Protein AF-A0A9Q1HKQ8-F1 (afdb_monomer_lite)

Secondary structure (DSSP, 8-state):
-HHHHHHTTTS---HHHHHHHHHHHHHHHHHTTSS-TT--HHHHHS-GGGTS--PPPHHHHHHHHHHHHHHHHHHHTTT-HHHHHHHHHHHTT------HHHHHHHHHHHHHHHHHTSTTTTHHHHHHHHHS-HHHHHHHHHHS---HHHHHHHHHHHTT-S--HHIIIIIS-----GGGSGGGTHHHHHTTS--

Sequence (195 aa):
MPVVSYTAGIIEWTQTEMKDLDRKTRKLLNMYGGLHPRADVHRLYLPRHHGGRGLKEVEATVTAESVGLDEYIQRMKDKEPLLQAAWQTKQQQQPEVVKKDEWKAGWARKYKSKWREKPLHGQYPQQVEEVTTTEMAYKWLSCTGLKIETEALITAAQDQALNTKSHQANIMKVTTDLSNIHGCIDQRQSMKQTE

Foldseek 3Di:
DVVLLVCLVPDDDDPVNLVVVVVVVQVVCCVVLLAPPQFDPLLQCACLLQNRLNDPRSVLSSVLSVLQVLVVLVVCLVPDVVSVVVNVVCVVPDDDRDHSVRSVVVSNVVSSVVQLPDPQSNPLVVVDVVPDDSRVVRVCSVPVPDDSNVVNVVSCVSSVVDDDPCCCCPPVVPDDPCPPVPPPVVVVVVVVVPD

Radius of gyration: 22.42 Å; chains: 1; bounding box: 57×36×60 Å

Structure (mmCIF, N/CA/C/O backbone):
data_AF-A0A9Q1HKQ8-F1
#
_entry.id   AF-A0A9Q1HKQ8-F1
#
loop_
_atom_site.group_PDB
_atom_site.id
_atom_site.type_symbol
_atom_site.label_atom_id
_atom_site.label_alt_id
_atom_site.label_comp_id
_atom_site.label_asym_id
_atom_site.label_entity_id
_atom_site.label_seq_id
_atom_site.pdbx_PDB_ins_code
_atom_site.Cartn_x
_atom_site.Cartn_y
_atom_site.Cartn_z
_atom_site.occupancy
_atom_site.B_iso_or_equiv
_atom_site.auth_seq_id
_atom_site.auth_comp_id
_atom_site.auth_asym_id
_atom_site.auth_atom_id
_atom_site.pdbx_PDB_model_num
ATOM 1 N N . MET A 1 1 ? -10.752 0.297 1.759 1.00 73.31 1 MET A N 1
ATOM 2 C CA . MET A 1 1 ? -11.642 -0.346 0.775 1.00 73.31 1 MET A CA 1
ATOM 3 C C . MET A 1 1 ? -12.985 -0.436 1.466 1.00 73.31 1 MET A C 1
ATOM 5 O O . MET A 1 1 ? -12.991 -1.076 2.506 1.00 73.31 1 MET A O 1
ATOM 9 N N . PRO A 1 2 ? -14.051 0.240 0.998 1.00 79.31 2 PRO A N 1
ATOM 10 C CA . PRO A 1 2 ? -15.254 0.454 1.809 1.00 79.31 2 PRO A CA 1
ATOM 11 C C . PRO A 1 2 ? -15.801 -0.835 2.429 1.00 79.31 2 PRO A C 1
ATOM 13 O O . PRO A 1 2 ? -15.929 -0.903 3.641 1.00 79.31 2 PRO A O 1
ATOM 16 N N . VAL A 1 3 ? -15.975 -1.889 1.625 1.00 88.81 3 VAL A N 1
ATOM 17 C CA . VAL A 1 3 ? -16.490 -3.192 2.085 1.00 88.81 3 VAL A CA 1
ATOM 18 C C . VAL A 1 3 ? -15.654 -3.772 3.231 1.00 88.81 3 VAL A C 1
ATOM 20 O O . VAL A 1 3 ? -16.180 -3.977 4.317 1.00 88.81 3 VAL A O 1
ATOM 23 N N . VAL A 1 4 ? -14.345 -3.957 3.018 1.00 90.69 4 VAL A N 1
ATOM 24 C CA . VAL A 1 4 ? -13.434 -4.521 4.033 1.00 90.69 4 VAL A CA 1
ATOM 25 C C . VAL A 1 4 ? -13.413 -3.656 5.292 1.00 90.69 4 VAL A C 1
ATOM 27 O O . VAL A 1 4 ? -13.468 -4.181 6.399 1.00 90.69 4 VAL A O 1
ATOM 30 N N . SER A 1 5 ? -13.377 -2.331 5.120 1.00 89.81 5 SER A N 1
ATOM 31 C CA . SER A 1 5 ? -13.333 -1.386 6.233 1.00 89.81 5 SER A CA 1
ATOM 32 C C . SER A 1 5 ? -14.571 -1.489 7.132 1.00 89.81 5 SER A C 1
ATOM 34 O O . SER A 1 5 ? -14.422 -1.502 8.347 1.00 89.81 5 SER A O 1
ATOM 36 N N . TYR A 1 6 ? -15.773 -1.620 6.561 1.00 90.88 6 TYR A N 1
ATOM 37 C CA . TYR A 1 6 ? -16.999 -1.800 7.350 1.00 90.88 6 TYR A CA 1
ATOM 38 C C . TYR A 1 6 ? -17.048 -3.156 8.055 1.00 90.88 6 TYR A C 1
ATOM 40 O O . TYR A 1 6 ? -17.453 -3.245 9.209 1.00 90.88 6 TYR A O 1
ATOM 48 N N . THR A 1 7 ? -16.614 -4.216 7.376 1.00 91.56 7 THR A N 1
ATOM 49 C CA . THR A 1 7 ? -16.649 -5.571 7.939 1.00 91.56 7 THR A CA 1
ATOM 50 C C . THR A 1 7 ? -15.569 -5.831 8.984 1.00 91.56 7 THR A C 1
ATOM 52 O O . THR A 1 7 ? -15.692 -6.795 9.729 1.00 91.56 7 THR A O 1
ATOM 55 N N . ALA A 1 8 ? -14.515 -5.012 9.051 1.00 90.19 8 ALA A N 1
ATOM 56 C CA . ALA A 1 8 ? -13.358 -5.239 9.921 1.00 90.19 8 ALA A CA 1
ATOM 57 C C . ALA A 1 8 ? -13.710 -5.310 11.417 1.00 90.19 8 ALA A C 1
ATOM 59 O O . ALA A 1 8 ? -13.051 -6.029 12.156 1.00 90.19 8 ALA A O 1
ATOM 60 N N . GLY A 1 9 ? -14.745 -4.583 11.853 1.00 82.81 9 GLY A N 1
ATOM 61 C CA . GLY A 1 9 ? -15.210 -4.586 13.245 1.00 82.81 9 GLY A CA 1
ATOM 62 C C . GLY A 1 9 ? -16.332 -5.578 13.557 1.00 82.81 9 GLY A C 1
ATOM 63 O O . GLY A 1 9 ? -16.759 -5.649 14.703 1.00 82.81 9 GLY A O 1
ATOM 64 N N . ILE A 1 10 ? -16.846 -6.290 12.549 1.00 87.31 10 ILE A N 1
ATOM 65 C CA . ILE A 1 10 ? -18.024 -7.168 12.674 1.00 87.31 10 ILE A CA 1
ATOM 66 C C . ILE A 1 10 ? -17.640 -8.626 12.420 1.00 87.31 10 ILE A C 1
ATOM 68 O O . ILE A 1 10 ? -18.110 -9.523 13.111 1.00 87.31 10 ILE A O 1
ATOM 72 N N . ILE A 1 11 ? -16.808 -8.860 11.405 1.00 90.31 11 ILE A N 1
ATOM 73 C CA . ILE A 1 11 ? -16.388 -10.189 10.968 1.00 90.31 11 ILE A CA 1
ATOM 74 C C . ILE A 1 11 ? -14.997 -10.472 11.527 1.00 90.31 11 ILE A C 1
ATOM 76 O O . ILE A 1 11 ? -14.089 -9.649 11.399 1.00 90.31 11 ILE A O 1
ATOM 80 N N . GLU A 1 12 ? -14.816 -11.662 12.089 1.00 89.12 12 GLU A N 1
ATOM 81 C CA . GLU A 1 12 ? -13.504 -12.165 12.485 1.00 89.12 12 GLU A CA 1
ATOM 82 C C . GLU A 1 12 ? -12.707 -12.586 11.245 1.00 89.12 12 GLU A C 1
ATOM 84 O O . GLU A 1 12 ? -12.889 -13.669 10.694 1.00 89.12 12 GLU A O 1
ATOM 89 N N . TRP A 1 13 ? -11.823 -11.705 10.780 1.00 91.75 13 TRP A N 1
ATOM 90 C CA . TRP A 1 13 ? -10.961 -11.977 9.633 1.00 91.75 13 TRP A CA 1
ATOM 91 C C . TRP A 1 13 ? -9.782 -12.869 10.015 1.00 91.75 13 TRP A C 1
ATOM 93 O O . TRP A 1 13 ? -8.932 -12.486 10.824 1.00 91.75 13 TRP A O 1
ATOM 103 N N . THR A 1 14 ? -9.648 -14.021 9.357 1.00 94.31 14 THR A N 1
ATOM 104 C CA . THR A 1 14 ? -8.445 -14.847 9.508 1.00 94.31 14 THR A CA 1
ATOM 105 C C . THR A 1 14 ? -7.292 -14.306 8.657 1.00 94.31 14 THR A C 1
ATOM 107 O O . THR A 1 14 ? -7.480 -13.758 7.565 1.00 94.31 14 THR A O 1
ATOM 110 N N . GLN A 1 15 ? -6.047 -14.501 9.109 1.00 93.19 15 GLN A N 1
ATOM 111 C CA . GLN A 1 15 ? -4.869 -14.089 8.327 1.00 93.19 15 GLN A CA 1
ATOM 112 C C . GLN A 1 15 ? -4.806 -14.760 6.948 1.00 93.19 15 GLN A C 1
ATOM 114 O O . GLN A 1 15 ? -4.283 -14.178 5.997 1.00 93.19 15 GLN A O 1
ATOM 119 N N . THR A 1 16 ? -5.311 -15.988 6.835 1.00 95.88 16 THR A N 1
ATOM 120 C CA . THR A 1 16 ? -5.366 -16.744 5.581 1.00 95.88 16 THR A CA 1
ATOM 121 C C . THR A 1 16 ? -6.308 -16.094 4.578 1.00 95.88 16 THR A C 1
ATOM 123 O O . THR A 1 16 ? -5.896 -15.845 3.447 1.00 95.88 16 THR A O 1
ATOM 126 N N . GLU A 1 17 ? -7.520 -15.729 5.000 1.00 95.12 17 GLU A N 1
ATOM 127 C CA . GLU A 1 17 ? -8.509 -15.087 4.127 1.00 95.12 17 GLU A CA 1
ATOM 128 C C . GLU A 1 17 ? -8.029 -13.725 3.631 1.00 95.12 17 GLU A C 1
ATOM 130 O O . GLU A 1 17 ? -8.135 -13.427 2.439 1.00 95.12 17 GLU A O 1
ATOM 135 N N . MET A 1 18 ? -7.437 -12.922 4.523 1.00 94.81 18 MET A N 1
ATOM 136 C CA . MET A 1 18 ? -6.888 -11.615 4.157 1.00 94.81 18 MET A CA 1
ATOM 137 C C . MET A 1 18 ? -5.778 -11.755 3.106 1.00 94.81 18 MET A C 1
ATOM 139 O O . MET A 1 18 ? -5.816 -11.099 2.061 1.00 94.81 18 MET A O 1
ATOM 143 N N . LYS A 1 19 ? -4.831 -12.678 3.325 1.00 95.06 19 LYS A N 1
ATOM 144 C CA . LYS A 1 19 ? -3.737 -12.951 2.379 1.00 95.06 19 LYS A CA 1
ATOM 145 C C . LYS A 1 19 ? -4.244 -13.505 1.050 1.00 95.06 19 LYS A C 1
ATOM 147 O O . LYS A 1 19 ? -3.689 -13.166 0.002 1.00 95.06 19 LYS A O 1
ATOM 152 N N . ASP A 1 20 ? -5.280 -14.336 1.060 1.00 96.56 20 ASP A N 1
ATOM 153 C CA . ASP A 1 20 ? -5.871 -14.888 -0.159 1.00 96.56 20 ASP A CA 1
ATOM 154 C C . ASP A 1 20 ? -6.603 -13.834 -0.982 1.00 96.56 20 ASP A C 1
ATOM 156 O O . ASP A 1 20 ? -6.482 -13.827 -2.212 1.00 96.56 20 ASP A O 1
ATOM 160 N N . LEU A 1 21 ? -7.295 -12.897 -0.333 1.00 94.62 21 LEU A N 1
ATOM 161 C CA . LEU A 1 21 ? -7.910 -11.760 -1.012 1.00 94.62 21 LEU A CA 1
ATOM 162 C C . LEU A 1 21 ? -6.848 -10.877 -1.686 1.00 94.62 21 LEU A C 1
ATOM 164 O O . LEU A 1 21 ? -6.987 -10.507 -2.857 1.00 94.62 21 LEU A O 1
ATOM 168 N N . ASP A 1 22 ? -5.737 -10.623 -0.996 1.00 95.12 22 ASP A N 1
ATOM 169 C CA . ASP A 1 22 ? -4.600 -9.886 -1.548 1.00 95.12 22 ASP A CA 1
ATOM 170 C C . ASP A 1 22 ? -3.913 -10.629 -2.710 1.00 95.12 22 ASP A C 1
ATOM 172 O O . ASP A 1 22 ? -3.555 -10.024 -3.726 1.00 95.12 22 ASP A O 1
ATOM 176 N N . ARG A 1 23 ? -3.758 -11.958 -2.624 1.00 95.94 23 ARG A N 1
ATOM 177 C CA . ARG A 1 23 ? -3.243 -12.788 -3.732 1.00 95.94 23 ARG A CA 1
ATOM 178 C C . ARG A 1 23 ? -4.159 -12.733 -4.952 1.00 95.94 23 ARG A C 1
ATOM 180 O O . ARG A 1 23 ? -3.663 -12.542 -6.063 1.00 95.94 23 ARG A O 1
ATOM 187 N N . LYS A 1 24 ? -5.477 -12.871 -4.763 1.00 96.56 24 LYS A N 1
ATOM 188 C CA . LYS A 1 24 ? -6.475 -12.780 -5.844 1.00 96.56 24 LYS A CA 1
ATOM 189 C C . LYS A 1 24 ? -6.426 -11.412 -6.521 1.00 96.56 24 LYS A C 1
ATOM 191 O O . LYS A 1 24 ? -6.366 -11.345 -7.746 1.00 96.56 24 LYS A O 1
ATOM 196 N N . THR A 1 25 ? -6.350 -10.341 -5.732 1.00 95.12 25 THR A N 1
ATOM 197 C CA . THR A 1 25 ? -6.233 -8.966 -6.237 1.00 95.12 25 THR A CA 1
ATOM 198 C C . THR A 1 25 ? -4.977 -8.794 -7.091 1.00 95.12 25 THR A C 1
ATOM 200 O O . THR A 1 25 ? -5.057 -8.329 -8.226 1.00 95.12 25 THR A O 1
ATOM 203 N N . ARG A 1 26 ? -3.814 -9.251 -6.608 1.00 96.00 26 ARG A N 1
AT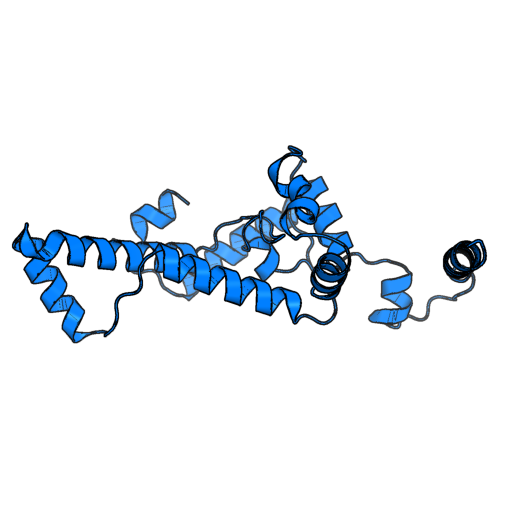OM 204 C CA . ARG A 1 26 ? -2.559 -9.192 -7.379 1.00 96.00 26 ARG A CA 1
ATOM 205 C C . ARG A 1 26 ? -2.591 -10.052 -8.639 1.00 96.00 26 ARG A C 1
ATOM 207 O O . ARG A 1 26 ? -2.062 -9.627 -9.660 1.00 96.00 26 ARG A O 1
ATOM 214 N N . LYS A 1 27 ? -3.230 -11.226 -8.598 1.00 96.56 27 LYS A N 1
ATOM 215 C CA . LYS A 1 27 ? -3.406 -12.087 -9.778 1.00 96.56 27 LYS A CA 1
ATOM 216 C C . LYS A 1 27 ? -4.248 -11.398 -10.853 1.00 96.56 27 LYS A C 1
ATOM 218 O O . LYS A 1 27 ? -3.875 -11.448 -12.020 1.00 96.56 27 LYS A O 1
ATOM 223 N N . LEU A 1 28 ? -5.334 -10.724 -10.466 1.00 96.50 28 LEU A N 1
ATOM 224 C CA . LEU A 1 28 ? -6.149 -9.932 -11.391 1.00 96.50 28 LEU A CA 1
ATOM 225 C C . LEU A 1 28 ? -5.341 -8.773 -11.982 1.00 96.50 28 LEU A C 1
ATOM 227 O O . LEU A 1 28 ? -5.289 -8.628 -13.198 1.00 96.50 28 LEU A O 1
ATOM 231 N N . LEU A 1 29 ? -4.640 -8.001 -11.148 1.00 95.88 29 LEU A N 1
ATOM 232 C CA . LEU A 1 29 ? -3.782 -6.911 -11.627 1.00 95.88 29 LEU A CA 1
ATOM 233 C C . LEU A 1 29 ? -2.703 -7.405 -12.593 1.00 95.88 29 LEU A C 1
ATOM 235 O O . LEU A 1 29 ? -2.404 -6.730 -13.570 1.00 95.88 29 LEU A O 1
ATOM 239 N N . ASN A 1 30 ? -2.131 -8.579 -12.340 1.00 95.62 30 ASN A N 1
ATOM 240 C CA . ASN A 1 30 ? -1.152 -9.179 -13.232 1.00 95.62 30 ASN A CA 1
ATOM 241 C C . ASN A 1 30 ? -1.760 -9.579 -14.581 1.00 95.62 30 ASN A C 1
ATOM 243 O O . ASN A 1 30 ? -1.205 -9.242 -15.623 1.00 95.62 30 ASN A O 1
ATOM 247 N N . MET A 1 31 ? -2.921 -10.237 -14.553 1.00 96.88 31 MET A N 1
ATOM 248 C CA . MET A 1 31 ? -3.641 -10.682 -15.747 1.00 96.88 31 MET A CA 1
ATOM 249 C C . MET A 1 31 ? -4.028 -9.516 -16.665 1.00 96.88 31 MET A C 1
ATOM 251 O O . MET A 1 31 ? -3.928 -9.642 -17.880 1.00 96.88 31 MET A O 1
ATOM 255 N N . TYR A 1 32 ? -4.417 -8.377 -16.089 1.00 95.69 32 TYR A N 1
ATOM 256 C CA . TYR A 1 32 ? -4.804 -7.175 -16.835 1.00 95.69 32 TYR A CA 1
ATOM 257 C C . TYR A 1 32 ? -3.653 -6.175 -17.044 1.00 95.69 32 TYR A C 1
ATOM 259 O O . TYR A 1 32 ? -3.893 -5.028 -17.397 1.00 95.69 32 TYR A O 1
ATOM 267 N N . GLY A 1 33 ? -2.396 -6.565 -16.803 1.00 93.81 33 GLY A N 1
ATOM 268 C CA . GLY A 1 33 ? -1.229 -5.713 -17.074 1.00 93.81 33 GLY A CA 1
ATOM 269 C C . GLY A 1 33 ? -0.988 -4.564 -16.082 1.00 93.81 33 GLY A C 1
ATOM 270 O O . GLY A 1 33 ? -0.026 -3.820 -16.236 1.00 93.81 33 GLY A O 1
ATOM 271 N N . GLY A 1 34 ? -1.790 -4.436 -15.023 1.00 93.88 34 GLY A N 1
ATOM 272 C CA . GLY A 1 34 ? -1.619 -3.437 -13.960 1.00 93.88 34 GLY A CA 1
ATOM 273 C C . GLY A 1 34 ? -0.505 -3.745 -12.944 1.00 93.88 34 GLY A C 1
ATOM 274 O O . GLY A 1 34 ? -0.185 -2.899 -12.097 1.00 93.88 34 GLY A O 1
ATOM 275 N N . LEU A 1 35 ? 0.099 -4.939 -13.010 1.00 95.12 35 LEU A N 1
ATOM 276 C CA . LEU A 1 35 ? 1.215 -5.363 -12.159 1.00 95.12 35 LEU A CA 1
ATOM 277 C C . LEU A 1 35 ? 2.146 -6.350 -12.880 1.00 95.12 35 LEU A C 1
ATOM 279 O O . LEU A 1 35 ? 1.723 -7.429 -13.289 1.00 95.12 35 LEU A O 1
ATOM 283 N N . HIS A 1 36 ? 3.442 -6.044 -12.958 1.00 94.31 36 HIS A N 1
ATOM 284 C CA . HIS A 1 36 ? 4.429 -6.975 -13.514 1.00 94.31 36 HIS A CA 1
ATOM 285 C C . HIS A 1 36 ? 4.621 -8.214 -12.602 1.00 94.31 36 HIS A C 1
ATOM 287 O O . HIS A 1 36 ? 4.653 -8.051 -11.381 1.00 94.31 36 HIS A O 1
ATOM 293 N N . PRO A 1 37 ? 4.809 -9.443 -13.134 1.00 92.56 37 PRO A N 1
ATOM 294 C CA . PRO A 1 37 ? 4.928 -10.663 -12.316 1.00 92.56 37 PRO A CA 1
ATOM 295 C C . PRO A 1 37 ? 6.033 -10.629 -11.250 1.00 92.56 37 PRO A C 1
ATOM 297 O O . PRO A 1 37 ? 5.912 -11.265 -10.207 1.00 92.56 37 PRO A O 1
ATOM 300 N N . ARG A 1 38 ? 7.116 -9.885 -11.513 1.00 90.81 38 ARG A N 1
ATOM 301 C CA . ARG A 1 38 ? 8.277 -9.720 -10.614 1.00 90.81 38 ARG A CA 1
ATOM 302 C C . ARG A 1 38 ? 8.303 -8.367 -9.881 1.00 90.81 38 ARG A C 1
ATOM 304 O O . ARG A 1 38 ? 9.353 -7.961 -9.387 1.00 90.81 38 ARG A O 1
ATOM 311 N N . ALA A 1 39 ? 7.186 -7.638 -9.875 1.00 91.44 39 ALA A N 1
ATOM 312 C CA . ALA A 1 39 ? 7.081 -6.352 -9.188 1.00 91.44 39 ALA A CA 1
ATOM 313 C C . ALA A 1 39 ? 7.122 -6.507 -7.661 1.00 91.44 39 ALA A C 1
ATOM 315 O O . ALA A 1 39 ? 6.773 -7.555 -7.109 1.00 91.44 39 ALA A O 1
ATOM 316 N N . ASP A 1 40 ? 7.512 -5.434 -6.978 1.00 93.44 40 ASP A N 1
ATOM 317 C CA . ASP A 1 40 ? 7.560 -5.411 -5.524 1.00 93.44 40 ASP A CA 1
ATOM 318 C C . ASP A 1 40 ? 6.162 -5.307 -4.886 1.00 93.44 40 ASP A C 1
ATOM 320 O O . ASP A 1 40 ? 5.373 -4.410 -5.190 1.00 93.44 40 ASP A O 1
ATOM 324 N N . VAL A 1 41 ? 5.861 -6.211 -3.949 1.00 93.25 41 VAL A N 1
ATOM 325 C CA . VAL A 1 41 ? 4.576 -6.223 -3.229 1.00 93.25 41 VAL A CA 1
ATOM 326 C C . VAL A 1 41 ? 4.478 -5.100 -2.188 1.00 93.25 41 VAL A C 1
ATOM 328 O O . VAL A 1 41 ? 3.403 -4.542 -2.002 1.00 93.25 41 VAL A O 1
ATOM 331 N N . HIS A 1 42 ? 5.569 -4.729 -1.512 1.00 94.31 42 HIS A N 1
ATOM 332 C CA . HIS A 1 42 ? 5.544 -3.641 -0.527 1.00 94.31 42 HIS A CA 1
ATOM 333 C C . HIS A 1 42 ? 5.327 -2.288 -1.207 1.00 94.31 42 HIS A C 1
ATOM 335 O O . HIS A 1 42 ? 4.519 -1.491 -0.734 1.00 94.31 42 HIS A O 1
ATOM 341 N N . ARG A 1 43 ? 5.967 -2.058 -2.358 1.00 94.81 43 ARG A N 1
ATOM 342 C CA . ARG A 1 43 ? 5.771 -0.860 -3.182 1.00 94.81 43 ARG A CA 1
ATOM 343 C C . ARG A 1 43 ? 4.333 -0.733 -3.688 1.00 94.81 43 ARG A C 1
ATOM 345 O O . ARG A 1 43 ? 3.811 0.379 -3.762 1.00 94.81 43 ARG A O 1
ATOM 352 N N . LEU A 1 44 ? 3.671 -1.850 -4.001 1.00 95.06 44 LEU A N 1
ATOM 353 C CA . LEU A 1 44 ? 2.263 -1.854 -4.413 1.00 95.06 44 LEU A CA 1
ATOM 354 C C . LEU A 1 44 ? 1.351 -1.228 -3.344 1.00 95.06 44 LEU A C 1
ATOM 356 O O . LEU A 1 44 ? 0.461 -0.443 -3.677 1.00 95.06 44 LEU A O 1
ATOM 360 N N . TYR A 1 45 ? 1.589 -1.544 -2.070 1.00 95.44 45 TYR A N 1
ATOM 361 C CA . TYR A 1 45 ? 0.753 -1.060 -0.970 1.00 95.44 45 TYR A CA 1
ATOM 362 C C . TYR A 1 45 ? 1.212 0.277 -0.372 1.00 95.44 45 TYR A C 1
ATOM 364 O O . TYR A 1 45 ? 0.432 0.988 0.261 1.00 95.44 45 TYR A O 1
ATOM 372 N N . LEU A 1 46 ? 2.476 0.648 -0.579 1.00 94.81 46 LEU A N 1
ATOM 373 C CA . LEU A 1 46 ? 3.032 1.896 -0.072 1.00 94.81 46 LEU A CA 1
ATOM 374 C C . LEU A 1 46 ? 2.275 3.120 -0.649 1.00 94.81 46 LEU A C 1
ATOM 376 O O . LEU A 1 46 ? 1.886 3.107 -1.823 1.00 94.81 46 LEU A O 1
ATOM 380 N N . PRO A 1 47 ? 2.054 4.197 0.132 1.00 93.06 47 PRO A N 1
ATOM 381 C CA . PRO A 1 47 ? 1.386 5.399 -0.362 1.00 93.06 47 PRO A CA 1
ATOM 382 C C . PRO A 1 47 ? 2.120 6.063 -1.536 1.00 93.06 47 PRO A C 1
ATOM 384 O O . PRO A 1 47 ? 3.350 6.057 -1.602 1.00 93.06 47 PRO A O 1
ATOM 387 N N . ARG A 1 48 ? 1.363 6.717 -2.428 1.00 92.62 48 ARG A N 1
ATOM 388 C CA . ARG A 1 48 ? 1.902 7.358 -3.645 1.00 92.62 48 ARG A CA 1
ATOM 389 C C . ARG A 1 48 ? 2.937 8.447 -3.366 1.00 92.62 48 ARG A C 1
ATOM 391 O O . ARG A 1 48 ? 3.957 8.502 -4.040 1.00 92.62 48 ARG A O 1
ATOM 398 N N . HIS A 1 49 ? 2.729 9.249 -2.323 1.00 89.50 49 HIS A N 1
ATOM 399 C CA . HIS A 1 49 ? 3.680 10.288 -1.908 1.00 89.50 49 HIS A CA 1
ATOM 400 C C . HIS A 1 49 ? 5.008 9.724 -1.369 1.00 89.50 49 HIS A C 1
ATOM 402 O O . HIS A 1 49 ? 5.997 10.441 -1.327 1.00 89.50 49 HIS A O 1
ATOM 408 N N . HIS A 1 50 ? 5.057 8.438 -1.003 1.00 89.94 50 HIS A N 1
ATOM 409 C CA . HIS A 1 50 ? 6.284 7.734 -0.614 1.00 89.94 50 HIS A CA 1
ATOM 410 C C . HIS A 1 50 ? 6.900 6.912 -1.768 1.00 89.94 50 HIS A C 1
ATOM 412 O O . HIS A 1 50 ? 7.836 6.151 -1.530 1.00 89.94 50 HIS A O 1
ATOM 418 N N . GLY A 1 51 ? 6.385 7.031 -3.000 1.00 90.62 51 GLY A N 1
ATOM 419 C CA . GLY A 1 51 ? 6.886 6.308 -4.181 1.00 90.62 51 GLY A CA 1
ATOM 420 C C . GLY A 1 51 ? 6.236 4.948 -4.449 1.00 90.62 51 GLY A C 1
ATOM 421 O O . GLY A 1 51 ? 6.681 4.206 -5.333 1.00 90.62 51 GLY A O 1
ATOM 422 N N . GLY A 1 52 ? 5.181 4.613 -3.701 1.00 93.38 52 GLY A N 1
ATOM 423 C CA . GLY A 1 52 ? 4.378 3.412 -3.919 1.00 93.38 52 GLY A CA 1
ATOM 424 C C . GLY A 1 52 ? 3.204 3.602 -4.882 1.00 93.38 52 GLY A C 1
ATOM 425 O O . GLY A 1 52 ? 3.007 4.672 -5.450 1.00 93.38 52 GLY A O 1
ATOM 426 N N . ARG A 1 53 ? 2.381 2.563 -5.053 1.00 92.69 53 ARG A N 1
ATOM 427 C CA . ARG A 1 53 ? 1.201 2.585 -5.949 1.00 92.69 53 ARG A CA 1
ATOM 428 C C . ARG A 1 53 ? -0.096 2.999 -5.238 1.00 92.69 53 ARG A C 1
ATOM 430 O O . ARG A 1 53 ? -1.079 3.362 -5.891 1.00 92.69 53 ARG A O 1
ATOM 437 N N . GLY A 1 54 ? -0.106 2.987 -3.903 1.00 91.94 54 GLY A N 1
ATOM 438 C CA . GLY A 1 54 ? -1.233 3.412 -3.068 1.00 91.94 54 GLY A CA 1
ATOM 439 C C . GLY A 1 54 ? -2.396 2.422 -2.982 1.00 91.94 54 GLY A C 1
ATOM 440 O O . GLY A 1 54 ? -3.492 2.824 -2.587 1.00 91.94 54 GLY A O 1
ATOM 441 N N . LEU A 1 55 ? -2.194 1.152 -3.349 1.00 93.38 55 LEU A N 1
ATOM 442 C CA . LEU A 1 55 ? -3.207 0.126 -3.116 1.00 93.38 55 LEU A CA 1
ATOM 443 C C . LEU A 1 55 ? -3.324 -0.128 -1.607 1.00 93.38 55 LEU A C 1
ATOM 445 O O . LEU A 1 55 ? -2.329 -0.131 -0.893 1.00 93.38 55 LEU A O 1
ATOM 449 N N . LYS A 1 56 ? -4.533 -0.343 -1.091 1.00 93.12 56 LYS A N 1
ATOM 450 C CA . LYS A 1 56 ? -4.709 -0.681 0.328 1.00 93.12 56 LYS A CA 1
ATOM 451 C C . LYS A 1 56 ? -4.566 -2.190 0.508 1.00 93.12 56 LYS A C 1
ATOM 453 O O . LYS A 1 56 ? -5.321 -2.934 -0.105 1.00 93.12 56 LYS A O 1
ATOM 458 N N . GLU A 1 57 ? -3.618 -2.613 1.337 1.00 94.88 57 GLU A N 1
ATOM 459 C CA . GLU A 1 57 ? -3.498 -4.008 1.774 1.00 94.88 57 GLU A CA 1
ATOM 460 C C . GLU A 1 57 ? -4.687 -4.370 2.670 1.00 94.88 57 GLU A C 1
ATOM 462 O O . GLU A 1 57 ? -5.154 -3.538 3.462 1.00 94.88 57 GLU A O 1
ATOM 467 N N . VAL A 1 58 ? -5.195 -5.595 2.543 1.00 94.81 58 VAL A N 1
ATOM 468 C CA . VAL A 1 58 ? -6.398 -6.033 3.263 1.00 94.81 58 VAL A CA 1
ATOM 469 C C . VAL A 1 58 ? -6.100 -6.133 4.754 1.00 94.81 58 VAL A C 1
ATOM 471 O O . VAL A 1 58 ? -6.801 -5.522 5.559 1.00 94.81 58 VAL A O 1
ATOM 474 N N . GLU A 1 59 ? -5.008 -6.810 5.109 1.00 93.56 59 GLU A N 1
ATOM 475 C CA . GLU A 1 59 ? -4.563 -6.981 6.498 1.00 93.56 59 GLU A CA 1
ATOM 476 C C . GLU A 1 59 ? -4.297 -5.634 7.183 1.00 93.56 59 GLU A C 1
ATOM 478 O O . GLU A 1 59 ? -4.757 -5.387 8.302 1.00 93.56 59 GLU A O 1
ATOM 483 N N . ALA A 1 60 ? -3.629 -4.714 6.479 1.00 93.00 60 ALA A N 1
ATOM 484 C CA . ALA A 1 60 ? -3.382 -3.378 7.002 1.00 93.00 60 ALA A CA 1
ATOM 485 C C . ALA A 1 60 ? -4.679 -2.574 7.175 1.00 93.00 60 ALA A C 1
ATOM 487 O O . ALA A 1 60 ? -4.804 -1.802 8.121 1.00 93.00 60 ALA A O 1
ATOM 488 N N . THR A 1 61 ? -5.652 -2.755 6.277 1.00 93.56 61 THR A N 1
ATOM 489 C CA . THR A 1 61 ? -6.957 -2.090 6.376 1.00 93.56 61 THR A CA 1
ATOM 490 C C . THR A 1 61 ? -7.720 -2.586 7.596 1.00 93.56 61 THR A C 1
ATOM 492 O O . THR A 1 61 ? -8.160 -1.760 8.386 1.00 93.56 61 THR A O 1
ATOM 495 N N . VAL A 1 62 ? -7.842 -3.905 7.775 1.00 93.75 62 VAL A N 1
ATOM 496 C CA . VAL A 1 62 ? -8.538 -4.494 8.928 1.00 93.75 62 VAL A CA 1
ATOM 497 C C . VAL A 1 62 ? -7.880 -4.042 10.229 1.00 93.75 62 VAL A C 1
ATOM 499 O O . VAL A 1 62 ? -8.559 -3.500 11.093 1.00 93.75 62 VAL A O 1
ATOM 502 N N . THR A 1 63 ? -6.551 -4.139 10.325 1.00 92.00 63 THR A N 1
ATOM 503 C CA . THR A 1 63 ? -5.813 -3.704 11.521 1.00 92.00 63 THR A CA 1
ATOM 504 C C . THR A 1 63 ? -6.009 -2.211 11.806 1.00 92.00 63 THR A C 1
ATOM 506 O O . THR A 1 63 ? -6.279 -1.836 12.943 1.00 92.00 63 THR A O 1
ATOM 509 N N . ALA A 1 64 ? -5.929 -1.346 10.787 1.00 92.44 64 ALA A N 1
ATOM 510 C CA . ALA A 1 64 ? -6.151 0.089 10.963 1.00 92.44 64 ALA A CA 1
ATOM 511 C C . ALA A 1 64 ? -7.575 0.417 11.430 1.00 92.44 64 ALA A C 1
ATOM 513 O O . ALA A 1 64 ? -7.767 1.374 12.179 1.00 92.44 64 ALA A O 1
ATOM 514 N N . GLU A 1 65 ? -8.580 -0.315 10.947 1.00 92.56 65 GLU A N 1
ATOM 515 C CA . GLU A 1 65 ? -9.962 -0.130 11.387 1.00 92.56 65 GLU A CA 1
ATOM 516 C C . GLU A 1 65 ? -10.176 -0.644 12.813 1.00 92.56 65 GLU A C 1
ATOM 518 O O . GLU A 1 65 ? -10.790 0.069 13.600 1.00 92.56 65 GLU A O 1
ATOM 523 N N . SER A 1 66 ? -9.592 -1.785 13.191 1.00 90.06 66 SER A N 1
ATOM 524 C CA . SER A 1 66 ? -9.619 -2.276 14.576 1.00 90.06 66 SER A CA 1
ATOM 525 C C . SER A 1 66 ? -8.996 -1.272 15.547 1.00 90.06 66 SER A C 1
ATOM 527 O O . SER A 1 66 ? -9.615 -0.922 16.548 1.00 90.06 66 SER A O 1
ATOM 529 N N . VAL A 1 67 ? -7.824 -0.725 15.202 1.00 90.31 67 VAL A N 1
ATOM 530 C CA . VAL A 1 67 ? -7.164 0.337 15.983 1.00 90.31 67 VAL A CA 1
ATOM 531 C C . VAL A 1 67 ? -8.040 1.593 16.065 1.00 90.31 67 VAL A C 1
ATOM 533 O O . VAL A 1 67 ? -8.161 2.200 17.124 1.00 90.31 67 VAL A O 1
ATOM 536 N N . GLY A 1 68 ? -8.695 1.975 14.964 1.00 91.00 68 GLY A N 1
ATOM 537 C CA . GLY A 1 68 ? -9.612 3.117 14.941 1.00 91.00 68 GLY A CA 1
ATOM 538 C C . GLY A 1 68 ? -10.859 2.929 15.807 1.00 91.00 68 GLY A C 1
ATOM 539 O O . GLY A 1 68 ? -11.312 3.882 16.438 1.00 91.00 68 GLY A O 1
ATOM 540 N N . LEU A 1 69 ? -11.409 1.714 15.851 1.00 89.00 69 LEU A N 1
ATOM 541 C CA . LEU A 1 69 ? -12.519 1.369 16.739 1.00 89.00 69 LEU A CA 1
ATOM 542 C C . LEU A 1 69 ? -12.083 1.417 18.204 1.00 89.00 69 LEU A C 1
ATOM 544 O O . LEU A 1 69 ? -12.815 1.951 19.033 1.00 89.00 69 LEU A O 1
ATOM 548 N N . ASP A 1 70 ? -10.878 0.942 18.511 1.00 87.81 70 ASP A N 1
ATOM 549 C CA . ASP A 1 70 ? -10.324 1.004 19.866 1.00 87.81 70 ASP A CA 1
ATOM 550 C C . ASP A 1 70 ? -10.097 2.439 20.334 1.00 87.81 70 ASP A C 1
ATOM 552 O O . ASP A 1 70 ? -10.463 2.788 21.462 1.00 87.81 70 ASP A O 1
ATOM 556 N N . GLU A 1 71 ? -9.571 3.289 19.453 1.00 89.50 71 GLU A N 1
ATOM 557 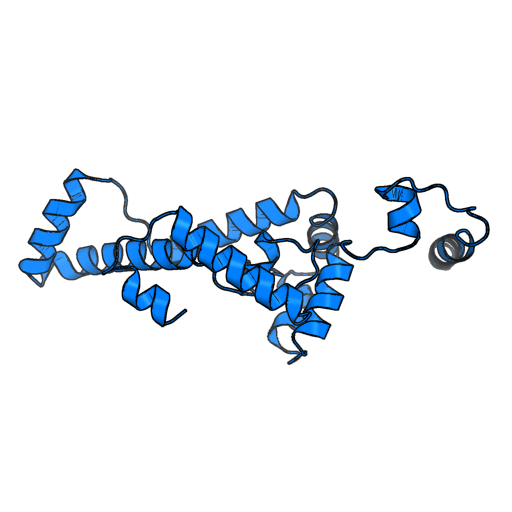C CA . GLU A 1 71 ? -9.444 4.728 19.680 1.00 89.50 71 GLU A CA 1
ATOM 558 C C . GLU A 1 71 ? -10.818 5.386 19.913 1.00 89.50 71 GLU A C 1
ATOM 560 O O . GLU A 1 71 ? -10.981 6.186 20.840 1.00 89.50 71 GLU A O 1
ATOM 565 N N . TYR A 1 72 ? -11.833 5.022 19.120 1.00 89.88 72 TYR A N 1
ATOM 566 C CA . TYR A 1 72 ? -13.193 5.547 19.263 1.00 89.88 72 TYR A CA 1
ATOM 567 C C . TYR A 1 72 ? -13.843 5.146 20.592 1.00 89.88 72 TYR A C 1
ATOM 569 O O . TYR A 1 72 ? -14.355 6.013 21.306 1.00 89.88 72 TYR A O 1
ATOM 577 N N . ILE A 1 73 ? -13.785 3.858 20.951 1.00 88.88 73 ILE A N 1
ATOM 578 C CA . ILE A 1 73 ? -14.337 3.333 22.207 1.00 88.88 73 ILE A CA 1
ATOM 579 C C . ILE A 1 73 ? -13.715 4.070 23.392 1.00 88.88 73 ILE A C 1
ATOM 581 O O . ILE A 1 73 ? -14.433 4.528 24.273 1.00 88.88 73 ILE A O 1
ATOM 585 N N . GLN A 1 74 ? -12.397 4.270 23.395 1.00 85.88 74 GLN A N 1
ATOM 586 C CA . GLN A 1 74 ? -11.725 4.984 24.483 1.00 85.88 74 GLN A CA 1
ATOM 587 C C . GLN A 1 74 ? -12.107 6.446 24.583 1.00 85.88 74 GLN A C 1
ATOM 589 O O . GLN A 1 74 ? -12.283 6.955 25.688 1.00 85.88 74 GLN A O 1
ATOM 594 N N . ARG A 1 75 ? -12.246 7.123 23.443 1.00 88.38 75 ARG A N 1
ATOM 595 C CA . ARG A 1 75 ? -12.664 8.524 23.411 1.00 88.38 75 ARG A CA 1
ATOM 596 C C . ARG A 1 75 ? -14.093 8.711 23.924 1.00 88.38 75 ARG A C 1
ATOM 598 O O . ARG A 1 75 ? -14.418 9.775 24.448 1.00 88.38 75 ARG A O 1
ATOM 605 N N . MET A 1 76 ? -14.948 7.709 23.735 1.00 89.00 76 MET A N 1
ATOM 606 C CA . MET A 1 76 ? -16.379 7.775 24.038 1.00 89.00 76 MET A CA 1
ATOM 607 C C . MET A 1 76 ? -16.784 7.004 25.303 1.00 89.00 76 MET A C 1
ATOM 609 O O . MET A 1 76 ? -17.938 7.106 25.714 1.00 89.00 76 MET A O 1
ATOM 613 N N . LYS A 1 77 ? -15.854 6.291 25.956 1.00 84.56 77 LYS A N 1
ATOM 614 C CA . LYS A 1 77 ? -16.119 5.418 27.114 1.00 84.56 77 LYS A CA 1
ATOM 615 C C . LYS A 1 77 ? -16.856 6.117 28.262 1.00 84.56 77 LYS A C 1
ATOM 617 O O . LYS A 1 77 ? -17.682 5.496 28.913 1.00 84.56 77 LYS A O 1
ATOM 622 N N . ASP A 1 78 ? -16.574 7.400 28.490 1.00 85.31 78 ASP A N 1
ATOM 623 C CA . ASP A 1 78 ? -17.138 8.162 29.611 1.00 85.31 78 ASP A CA 1
ATOM 624 C C . ASP A 1 78 ? -18.536 8.725 29.289 1.00 85.31 78 ASP A C 1
ATOM 626 O O . ASP A 1 78 ? -19.222 9.236 30.169 1.00 85.31 78 ASP A O 1
ATOM 630 N N . LYS A 1 79 ? -18.961 8.657 28.019 1.00 88.62 79 LYS A N 1
ATOM 631 C CA . LYS A 1 79 ? -20.242 9.203 27.545 1.00 88.62 79 LYS A CA 1
ATOM 632 C C . LYS A 1 79 ? -21.340 8.154 27.445 1.00 88.62 79 LYS A C 1
ATOM 634 O O . LYS A 1 79 ? -22.507 8.505 27.581 1.00 88.62 79 LYS A O 1
ATOM 639 N N . GLU A 1 80 ? -20.983 6.896 27.191 1.00 89.12 80 GLU A N 1
ATOM 640 C CA . GLU A 1 80 ? -21.952 5.822 26.976 1.00 89.12 80 GLU A CA 1
ATOM 641 C C . GLU A 1 80 ? -21.610 4.573 27.803 1.00 89.12 80 GLU A C 1
ATOM 643 O O . GLU A 1 80 ? -20.528 4.001 27.639 1.00 89.12 80 GLU A O 1
ATOM 648 N N . PRO A 1 81 ? -22.547 4.074 28.632 1.00 89.19 81 PRO A N 1
ATOM 649 C CA . PRO A 1 81 ? -22.293 2.929 29.508 1.00 89.19 81 PRO A CA 1
ATOM 650 C C . PRO A 1 81 ? -22.026 1.627 28.733 1.00 89.19 81 PRO A C 1
ATOM 652 O O . PRO A 1 81 ? -21.262 0.780 29.192 1.00 89.19 81 PRO A O 1
ATOM 655 N N . LEU A 1 82 ? -22.601 1.470 27.533 1.00 88.19 82 LEU A N 1
ATOM 656 C CA . LEU A 1 82 ? -22.350 0.307 26.670 1.00 88.19 82 LEU A CA 1
ATOM 657 C C . LEU A 1 82 ? -20.899 0.266 26.169 1.00 88.19 82 LEU A C 1
ATOM 659 O O . LEU A 1 82 ? -20.280 -0.798 26.153 1.00 88.19 82 LEU A O 1
ATOM 663 N N . LEU A 1 83 ? -20.335 1.421 25.805 1.00 87.31 83 LEU A N 1
ATOM 664 C CA . LEU A 1 83 ? -18.941 1.520 25.365 1.00 87.31 83 LEU A CA 1
ATOM 665 C C . LEU A 1 83 ? -17.972 1.292 26.526 1.00 87.31 83 LEU A C 1
ATOM 667 O O . LEU A 1 83 ? -16.923 0.678 26.334 1.00 87.31 83 LEU A O 1
ATOM 671 N N . GLN A 1 84 ? -18.337 1.720 27.737 1.00 87.00 84 GLN A N 1
ATOM 672 C CA . GLN A 1 84 ? -17.569 1.428 28.946 1.00 87.00 84 GLN A CA 1
ATOM 673 C C . GLN A 1 84 ? -17.491 -0.080 29.221 1.00 87.00 84 GLN A C 1
ATOM 675 O O . GLN A 1 84 ? -16.404 -0.595 29.486 1.00 87.00 84 GLN A O 1
ATOM 680 N N . ALA A 1 85 ? -18.616 -0.794 29.109 1.00 87.44 85 ALA A N 1
ATOM 681 C CA . ALA A 1 85 ? -18.649 -2.247 29.260 1.00 87.44 85 ALA A CA 1
ATOM 682 C C . ALA A 1 85 ? -17.789 -2.946 28.190 1.00 87.44 85 ALA A C 1
ATOM 684 O O . ALA A 1 85 ? -16.954 -3.786 28.523 1.00 87.44 85 ALA A O 1
ATOM 685 N N . ALA A 1 86 ? -17.916 -2.538 26.921 1.00 86.50 86 ALA A N 1
ATOM 686 C CA . ALA A 1 86 ? -17.106 -3.076 25.826 1.00 86.50 86 ALA A CA 1
ATOM 687 C C . ALA A 1 86 ? -15.597 -2.847 26.040 1.00 86.50 86 ALA A C 1
ATOM 689 O O . ALA A 1 86 ? -14.781 -3.733 25.776 1.00 86.50 86 ALA A O 1
ATOM 690 N N . TRP A 1 87 ? -15.217 -1.675 26.560 1.00 84.00 87 TRP A N 1
ATOM 691 C CA . TRP A 1 87 ? -13.828 -1.352 26.881 1.00 84.00 87 TRP A CA 1
ATOM 692 C C . TRP A 1 87 ? -13.264 -2.243 27.993 1.00 84.00 87 TRP A C 1
ATOM 694 O O . TRP A 1 87 ? -12.161 -2.772 27.850 1.00 84.00 87 TRP A O 1
ATOM 704 N N . GLN A 1 88 ? -14.030 -2.467 29.066 1.00 84.56 88 GLN A N 1
ATOM 705 C CA . GLN A 1 88 ? -13.626 -3.334 30.180 1.00 84.56 88 GLN A CA 1
ATOM 706 C C . GLN A 1 88 ? -13.386 -4.781 29.729 1.00 84.56 88 GLN A C 1
ATOM 708 O O . GLN A 1 88 ? -12.398 -5.392 30.138 1.00 84.56 88 GLN A O 1
ATOM 713 N N . THR A 1 89 ? -14.235 -5.316 28.844 1.00 82.56 89 THR A N 1
ATOM 714 C CA . THR A 1 89 ? -14.047 -6.657 28.264 1.00 82.56 89 THR A CA 1
ATOM 715 C C . THR A 1 89 ? -12.760 -6.750 27.438 1.00 82.56 89 THR A C 1
ATOM 717 O O . THR A 1 89 ? -12.056 -7.757 27.505 1.00 82.56 89 THR A O 1
ATOM 720 N N . LYS A 1 90 ? -12.411 -5.696 26.687 1.00 76.31 90 LYS A N 1
ATOM 721 C CA . LYS A 1 90 ? -11.194 -5.667 25.859 1.00 76.31 90 LYS A CA 1
ATOM 722 C C . LYS A 1 90 ? -9.902 -5.486 26.656 1.00 76.31 90 LYS A C 1
ATOM 724 O O . LYS A 1 90 ? -8.884 -6.070 26.289 1.00 76.31 90 LYS A O 1
ATOM 729 N N . GLN A 1 91 ? -9.916 -4.701 27.734 1.00 66.44 91 GLN A N 1
ATOM 730 C CA . GLN A 1 91 ? -8.711 -4.371 28.512 1.00 66.44 91 GLN A CA 1
ATOM 731 C C . GLN A 1 91 ? -8.053 -5.603 29.162 1.00 66.44 91 GLN A C 1
ATOM 733 O O . GLN A 1 91 ? -6.855 -5.598 29.430 1.00 66.44 91 GLN A O 1
ATOM 738 N N . GLN A 1 92 ? -8.814 -6.683 29.355 1.00 59.75 92 GLN A N 1
ATOM 739 C CA . GLN A 1 92 ? -8.298 -7.973 29.821 1.00 59.75 92 GLN A CA 1
ATOM 740 C C . GLN A 1 92 ? -7.428 -8.702 28.779 1.00 59.75 92 GLN A C 1
ATOM 742 O O . GLN A 1 92 ? -6.749 -9.660 29.137 1.00 59.75 92 GLN A O 1
ATOM 747 N N . GLN A 1 93 ? -7.430 -8.273 27.509 1.00 59.94 93 GLN A N 1
ATOM 748 C CA . GLN A 1 93 ? -6.798 -9.008 26.409 1.00 59.94 93 GLN A CA 1
ATOM 749 C C . GLN A 1 93 ? -5.522 -8.353 25.846 1.00 59.94 93 GLN A C 1
ATOM 751 O O . GLN A 1 93 ? -4.659 -9.104 25.396 1.00 59.94 93 GLN A O 1
ATOM 756 N N . GLN A 1 94 ? -5.336 -7.019 25.875 1.00 55.25 94 GLN A N 1
ATOM 757 C CA . GLN A 1 94 ? -4.109 -6.355 25.365 1.00 55.25 94 GLN A CA 1
ATOM 758 C C . GLN A 1 94 ? -3.836 -4.962 25.985 1.00 55.25 94 GLN A C 1
ATOM 760 O O . GLN A 1 94 ? -4.792 -4.218 26.220 1.00 55.25 94 GLN A O 1
ATOM 765 N N . PRO A 1 95 ? -2.558 -4.558 26.185 1.00 53.34 95 PRO A N 1
ATOM 766 C CA . PRO A 1 95 ? -2.196 -3.204 26.586 1.00 53.34 95 PRO A CA 1
ATOM 767 C C . PRO A 1 95 ? -1.647 -2.355 25.421 1.00 53.34 95 PRO A C 1
ATOM 769 O O . PRO A 1 95 ? -0.970 -2.846 24.524 1.00 53.34 95 PRO A O 1
ATOM 772 N N . GLU A 1 96 ? -1.889 -1.052 25.547 1.00 61.47 96 GLU A N 1
ATOM 773 C CA . GLU A 1 96 ? -1.417 0.079 24.738 1.00 61.47 96 GLU A CA 1
ATOM 774 C C . GLU A 1 96 ? -2.170 0.376 23.435 1.00 61.47 96 GLU A C 1
ATOM 776 O O . GLU A 1 96 ? -2.291 -0.418 22.506 1.00 61.47 96 GLU A O 1
ATOM 781 N N . VAL A 1 97 ? -2.696 1.598 23.392 1.00 61.91 97 VAL A N 1
ATOM 782 C CA . VAL A 1 97 ? -3.604 2.066 22.356 1.00 61.91 97 VAL A CA 1
ATOM 783 C C . VAL A 1 97 ? -2.841 3.078 21.536 1.00 61.91 97 VAL A C 1
ATOM 785 O O . VAL A 1 97 ? -2.537 4.177 21.993 1.00 61.91 97 VAL A O 1
ATOM 788 N N . VAL A 1 98 ? -2.544 2.689 20.307 1.00 77.88 98 VAL A N 1
ATOM 789 C CA . VAL A 1 98 ? -1.905 3.555 19.322 1.00 77.88 98 VAL A CA 1
ATOM 790 C C . VAL A 1 98 ? -3.000 4.301 18.569 1.00 77.88 98 VAL A C 1
ATOM 792 O O . VAL A 1 98 ? -4.006 3.700 18.197 1.00 77.88 98 VAL A O 1
ATOM 795 N N . LYS A 1 99 ? -2.823 5.599 18.301 1.00 88.00 99 LYS A N 1
ATOM 796 C CA . LYS A 1 99 ? -3.758 6.319 17.423 1.00 88.00 99 LYS A CA 1
ATOM 797 C C . LYS A 1 99 ? -3.722 5.726 16.020 1.00 88.00 99 LYS A C 1
ATOM 799 O O . LYS A 1 99 ? -2.653 5.371 15.512 1.00 88.00 99 LYS A O 1
ATOM 804 N N . LYS A 1 100 ? -4.865 5.702 15.333 1.00 90.31 100 LYS A N 1
ATOM 805 C CA . LYS A 1 100 ? -4.969 5.144 13.975 1.00 90.31 100 LYS A CA 1
ATOM 806 C C . LYS A 1 100 ? -3.961 5.766 13.004 1.00 90.31 100 LYS A C 1
ATOM 808 O O . LYS A 1 100 ? -3.394 5.066 12.163 1.00 90.31 100 LYS A O 1
ATOM 813 N N . ASP A 1 101 ? -3.724 7.069 13.110 1.00 90.56 101 ASP A N 1
ATOM 814 C CA . ASP A 1 101 ? -2.812 7.783 12.213 1.00 90.56 101 ASP A CA 1
ATOM 815 C C . ASP A 1 101 ? -1.335 7.498 12.514 1.00 90.56 101 ASP A C 1
ATOM 817 O O . ASP A 1 101 ? -0.544 7.305 11.589 1.00 90.56 101 ASP A O 1
ATOM 821 N N . GLU A 1 102 ? -0.973 7.368 13.791 1.00 91.50 102 GLU A N 1
ATOM 822 C CA . GLU A 1 102 ? 0.375 6.972 14.216 1.00 91.50 102 GLU A CA 1
ATOM 823 C C . GLU A 1 102 ? 0.690 5.542 13.764 1.00 91.50 102 GLU A C 1
ATOM 825 O O . GLU A 1 102 ? 1.769 5.280 13.220 1.00 91.50 102 GLU A O 1
ATOM 830 N N . TRP A 1 103 ? -0.284 4.635 13.891 1.00 93.06 103 TRP A N 1
ATOM 831 C CA . TRP A 1 103 ? -0.172 3.268 13.393 1.00 93.06 103 TRP A CA 1
ATOM 832 C C . TRP A 1 103 ? 0.056 3.241 11.876 1.00 93.06 103 TRP A C 1
ATOM 834 O O . TRP A 1 103 ? 0.989 2.589 11.401 1.00 93.06 103 TRP A O 1
ATOM 844 N N . LYS A 1 104 ? -0.727 4.008 11.100 1.00 91.38 104 LYS A N 1
ATOM 845 C CA . LYS A 1 104 ? -0.560 4.105 9.637 1.00 91.38 104 LYS A CA 1
ATOM 846 C C . LYS A 1 104 ? 0.808 4.665 9.250 1.00 91.38 104 LYS A C 1
ATOM 848 O O . LYS A 1 104 ? 1.429 4.155 8.317 1.00 91.38 104 LYS A O 1
ATOM 853 N N . ALA A 1 105 ? 1.289 5.691 9.953 1.00 92.38 105 ALA A N 1
ATOM 854 C CA . ALA A 1 105 ? 2.610 6.267 9.715 1.00 92.38 105 ALA A CA 1
ATOM 855 C C . ALA A 1 105 ? 3.732 5.263 10.038 1.00 92.38 105 ALA A C 1
ATOM 857 O O . ALA A 1 105 ? 4.688 5.121 9.273 1.00 92.38 105 ALA A O 1
ATOM 858 N N . GLY A 1 106 ? 3.607 4.518 11.141 1.00 93.62 106 GLY A N 1
ATOM 859 C CA . GLY A 1 106 ? 4.508 3.416 11.491 1.00 93.62 106 GLY A CA 1
ATOM 860 C C . GLY A 1 106 ? 4.526 2.314 10.430 1.00 93.62 106 GLY A C 1
ATOM 861 O O . GLY A 1 106 ? 5.596 1.911 9.968 1.00 93.62 106 GLY A O 1
ATOM 862 N N . TRP A 1 107 ? 3.347 1.885 9.980 1.00 93.62 107 TRP A N 1
ATOM 863 C CA . TRP A 1 107 ? 3.189 0.892 8.920 1.00 93.62 107 TRP A CA 1
ATOM 864 C C . TRP A 1 107 ? 3.841 1.347 7.605 1.00 93.62 107 TRP A C 1
ATOM 866 O O . TRP A 1 107 ? 4.633 0.602 7.022 1.00 93.62 107 TRP A O 1
ATOM 876 N N . ALA A 1 108 ? 3.602 2.594 7.180 1.00 93.19 108 ALA A N 1
ATOM 877 C CA . ALA A 1 108 ? 4.182 3.146 5.955 1.00 93.19 108 ALA A CA 1
ATOM 878 C C . ALA A 1 108 ? 5.718 3.206 6.020 1.00 93.19 108 ALA A C 1
ATOM 880 O O . ALA A 1 108 ? 6.387 2.805 5.065 1.00 93.19 108 ALA A O 1
ATOM 881 N N . ARG A 1 109 ? 6.290 3.622 7.161 1.00 93.88 109 ARG A N 1
ATOM 882 C CA . ARG A 1 109 ? 7.748 3.613 7.385 1.00 93.88 109 ARG A CA 1
ATOM 883 C C . ARG A 1 109 ? 8.331 2.204 7.271 1.00 93.88 109 ARG A C 1
ATOM 885 O O . ARG A 1 109 ? 9.319 2.009 6.566 1.00 93.88 109 ARG A O 1
ATOM 892 N N . LYS A 1 110 ? 7.685 1.212 7.893 1.00 94.56 110 LYS A N 1
ATOM 893 C CA . LYS A 1 110 ? 8.101 -0.198 7.828 1.00 94.56 110 LYS A CA 1
ATOM 894 C C . LYS A 1 110 ? 8.096 -0.730 6.391 1.00 94.56 110 LYS A C 1
ATOM 896 O O . LYS A 1 110 ? 9.046 -1.394 5.985 1.00 94.56 110 LYS A O 1
ATOM 901 N N . TYR A 1 111 ? 7.053 -0.436 5.614 1.00 93.62 111 TYR A N 1
ATOM 902 C CA . TYR A 1 111 ? 6.956 -0.876 4.216 1.00 93.62 111 TYR A CA 1
ATOM 903 C C . TYR A 1 111 ? 7.979 -0.176 3.322 1.00 93.62 111 TYR A C 1
ATOM 905 O O . TYR A 1 111 ? 8.592 -0.833 2.480 1.00 93.62 111 TYR A O 1
ATOM 913 N N . LYS A 1 112 ? 8.224 1.123 3.544 1.00 93.88 112 LYS A N 1
ATOM 914 C CA . LYS A 1 112 ? 9.276 1.861 2.836 1.00 93.88 112 LYS A CA 1
ATOM 915 C C . LYS A 1 112 ? 10.653 1.246 3.106 1.00 93.88 112 LYS A C 1
ATOM 917 O O . LYS A 1 112 ? 11.388 1.015 2.152 1.00 93.88 112 LYS A O 1
ATOM 922 N N . SER A 1 113 ? 10.971 0.911 4.361 1.00 94.44 113 SER A N 1
ATOM 923 C CA . SER A 1 113 ? 12.239 0.248 4.722 1.00 94.44 113 SER A CA 1
ATOM 924 C C . SER A 1 113 ? 12.390 -1.099 4.017 1.00 94.44 113 SER A C 1
ATOM 926 O O . SER A 1 113 ? 13.369 -1.319 3.311 1.00 94.44 113 SER A O 1
ATOM 928 N N . LYS A 1 114 ? 11.360 -1.955 4.083 1.00 94.88 114 LYS A N 1
ATOM 929 C CA . LYS A 1 114 ? 11.367 -3.272 3.423 1.00 94.88 114 LYS A CA 1
ATOM 930 C C . LYS A 1 114 ? 11.536 -3.202 1.908 1.00 94.88 114 LYS A C 1
ATOM 932 O O . LYS A 1 114 ? 12.096 -4.121 1.319 1.00 94.88 114 LYS A O 1
ATOM 937 N N . TRP A 1 115 ? 10.993 -2.172 1.263 1.00 94.31 115 TRP A N 1
ATOM 938 C CA . TRP A 1 115 ? 11.203 -1.948 -0.166 1.00 94.31 115 TRP A CA 1
ATOM 939 C C . TRP A 1 115 ? 12.632 -1.457 -0.443 1.00 94.31 115 TRP A C 1
ATOM 941 O O . TRP A 1 115 ? 13.307 -2.003 -1.311 1.00 94.31 115 TRP A O 1
ATOM 951 N N . ARG A 1 116 ? 13.120 -0.491 0.343 1.00 93.44 116 ARG A N 1
ATOM 952 C CA . ARG A 1 116 ? 14.456 0.116 0.217 1.00 93.44 116 ARG A CA 1
ATOM 953 C C . ARG A 1 116 ? 15.606 -0.856 0.481 1.00 93.44 116 ARG A C 1
ATOM 955 O O . ARG A 1 116 ? 16.659 -0.722 -0.131 1.00 93.44 116 ARG A O 1
ATOM 962 N N . GLU A 1 117 ? 15.420 -1.818 1.376 1.00 94.44 117 GLU A N 1
ATOM 963 C CA . GLU A 1 117 ? 16.427 -2.828 1.735 1.00 94.44 117 GLU A CA 1
ATOM 964 C C . GLU A 1 117 ? 16.606 -3.912 0.660 1.00 94.44 117 GLU A C 1
ATOM 966 O O . GLU A 1 117 ? 17.544 -4.707 0.728 1.00 94.44 117 GLU A O 1
ATOM 971 N N . LYS A 1 118 ? 15.723 -3.976 -0.347 1.00 92.06 118 LYS A N 1
ATOM 972 C CA . LYS A 1 118 ? 15.826 -5.002 -1.387 1.00 92.06 118 LYS A CA 1
ATOM 973 C C . LYS A 1 118 ? 17.004 -4.719 -2.321 1.00 92.06 118 LYS A C 1
ATOM 975 O O . LYS A 1 118 ? 17.062 -3.629 -2.883 1.00 92.06 118 LYS A O 1
ATOM 980 N N . PRO A 1 119 ? 17.872 -5.711 -2.599 1.00 89.50 119 PRO A N 1
ATOM 981 C CA . PRO A 1 119 ? 19.079 -5.496 -3.401 1.00 89.50 119 PRO A CA 1
ATOM 982 C C . PRO A 1 119 ? 18.845 -4.942 -4.811 1.00 89.50 119 PRO A C 1
ATOM 984 O O . PRO A 1 119 ? 19.698 -4.227 -5.324 1.00 89.50 119 PRO A O 1
ATOM 987 N N . LEU A 1 120 ? 17.719 -5.287 -5.448 1.00 88.56 120 LEU A N 1
ATOM 988 C CA . LEU A 1 120 ? 17.353 -4.817 -6.791 1.00 88.56 120 LEU A CA 1
ATOM 989 C C . LEU A 1 120 ? 16.331 -3.679 -6.715 1.00 88.56 120 LEU A C 1
ATOM 991 O O . LEU A 1 120 ? 16.642 -2.541 -7.055 1.00 88.56 120 LEU A O 1
ATOM 995 N N . HIS A 1 121 ? 15.132 -3.969 -6.197 1.00 91.81 121 HIS A N 1
ATOM 996 C CA . HIS A 1 121 ? 14.025 -3.007 -6.118 1.00 91.81 121 HIS A CA 1
ATOM 997 C C . HIS A 1 121 ? 14.347 -1.763 -5.276 1.00 91.81 121 HIS A C 1
ATOM 999 O O . HIS A 1 121 ? 13.773 -0.703 -5.512 1.00 91.81 121 HIS A O 1
ATOM 1005 N N . GLY A 1 122 ? 15.259 -1.879 -4.307 1.00 92.25 122 GLY A N 1
ATOM 1006 C CA . GLY A 1 122 ? 15.664 -0.803 -3.406 1.00 92.25 122 GLY A CA 1
ATOM 1007 C C . GLY A 1 122 ? 16.713 0.155 -3.976 1.00 92.25 122 GLY A C 1
ATOM 1008 O O . GLY A 1 122 ? 16.922 1.219 -3.399 1.00 92.25 122 GLY A O 1
ATOM 1009 N N . GLN A 1 123 ? 17.332 -0.152 -5.122 1.00 91.75 123 GLN A N 1
ATOM 1010 C CA . GLN A 1 123 ? 18.339 0.736 -5.725 1.00 91.75 123 GLN A CA 1
ATOM 1011 C C . GLN A 1 123 ? 17.729 2.061 -6.183 1.00 91.75 123 GLN A C 1
ATOM 1013 O O . GLN A 1 123 ? 18.303 3.122 -5.961 1.00 91.75 123 GLN A O 1
ATOM 1018 N N . TYR A 1 124 ? 16.542 2.009 -6.792 1.00 91.88 124 TYR A N 1
ATOM 1019 C CA . TYR A 1 124 ? 15.854 3.202 -7.272 1.00 91.88 124 TYR A CA 1
ATOM 1020 C C . TYR A 1 124 ? 15.527 4.204 -6.150 1.00 91.88 124 TYR A C 1
ATOM 1022 O O . TYR A 1 124 ? 15.931 5.359 -6.279 1.00 91.88 124 TYR A O 1
ATOM 1030 N N . PRO A 1 125 ? 14.866 3.826 -5.033 1.00 92.31 125 PRO A N 1
ATOM 1031 C CA . PRO A 1 125 ? 14.608 4.781 -3.959 1.00 92.31 125 PRO A CA 1
ATOM 1032 C C . PRO A 1 125 ? 15.890 5.325 -3.314 1.00 92.31 125 PRO A C 1
ATOM 1034 O O . PRO A 1 125 ? 15.889 6.482 -2.911 1.00 92.31 125 PRO A O 1
ATOM 1037 N N . GLN A 1 126 ? 16.976 4.544 -3.250 1.00 92.06 126 GLN A N 1
ATOM 1038 C CA . GLN A 1 126 ? 18.272 5.028 -2.753 1.00 92.06 126 GLN A CA 1
ATOM 1039 C C . GLN A 1 126 ? 18.863 6.106 -3.676 1.00 92.06 126 GLN A C 1
ATOM 1041 O O . GLN A 1 126 ? 19.207 7.184 -3.208 1.00 92.06 126 GLN A O 1
ATOM 1046 N N . GLN A 1 127 ? 18.882 5.865 -4.991 1.00 91.12 127 GLN A N 1
ATOM 1047 C CA . GLN A 1 127 ? 19.372 6.830 -5.986 1.00 91.12 127 GLN A CA 1
ATOM 1048 C C . GLN A 1 127 ? 18.525 8.106 -6.038 1.00 91.12 127 GLN A C 1
ATOM 1050 O O . GLN A 1 127 ? 19.042 9.203 -6.216 1.00 91.12 127 GLN A O 1
ATOM 1055 N N . VAL A 1 128 ? 17.205 7.979 -5.894 1.00 90.31 128 VAL A N 1
ATOM 1056 C CA . VAL A 1 128 ? 16.299 9.133 -5.890 1.00 90.31 128 VAL A CA 1
ATOM 1057 C C . VAL A 1 128 ? 16.557 10.035 -4.682 1.00 90.31 128 VAL A C 1
ATOM 1059 O O . VAL A 1 128 ? 16.568 11.254 -4.844 1.00 90.31 128 VAL A O 1
ATOM 1062 N N . GLU A 1 129 ? 16.779 9.450 -3.499 1.00 86.94 129 GLU A N 1
ATOM 1063 C CA . GLU A 1 129 ? 17.073 10.187 -2.260 1.00 86.94 129 GLU A CA 1
ATOM 1064 C C . GLU A 1 129 ? 18.386 10.990 -2.347 1.00 86.94 129 GLU A C 1
ATOM 1066 O O . GLU A 1 129 ? 18.494 12.027 -1.698 1.00 86.94 129 GLU A O 1
ATOM 1071 N N . GLU A 1 130 ? 19.348 10.564 -3.173 1.00 88.06 130 GLU A N 1
ATOM 1072 C CA . GLU A 1 130 ? 20.604 11.294 -3.415 1.00 88.06 130 GLU A CA 1
ATOM 1073 C C . GLU A 1 130 ? 20.421 12.529 -4.313 1.00 88.06 130 GLU A C 1
ATOM 1075 O O . GLU A 1 130 ? 21.143 13.513 -4.163 1.00 88.06 130 GLU A O 1
ATOM 1080 N N . VAL A 1 131 ? 19.471 12.491 -5.253 1.00 89.00 131 VAL A N 1
ATOM 1081 C CA . VAL A 1 131 ? 19.353 13.502 -6.320 1.00 89.00 131 VAL A CA 1
ATOM 1082 C C . VAL A 1 131 ? 18.274 14.545 -6.031 1.00 89.00 131 VAL A C 1
ATOM 1084 O O . VAL A 1 131 ? 18.396 15.697 -6.444 1.00 89.00 131 VAL A O 1
ATOM 1087 N N . THR A 1 132 ? 17.158 14.171 -5.401 1.00 89.00 132 THR A N 1
ATOM 1088 C CA . THR A 1 132 ? 15.976 15.046 -5.296 1.00 89.00 132 THR A CA 1
ATOM 1089 C C . THR A 1 132 ? 15.105 14.696 -4.087 1.00 89.00 132 THR A C 1
ATOM 1091 O O . THR A 1 132 ? 15.171 13.608 -3.520 1.00 89.00 132 THR A O 1
ATOM 1094 N N . THR A 1 133 ? 14.239 15.629 -3.681 1.00 87.50 133 THR A N 1
ATOM 1095 C CA . THR A 1 133 ? 13.240 15.374 -2.641 1.00 87.50 133 THR A CA 1
ATOM 1096 C C . THR A 1 133 ? 12.229 14.305 -3.075 1.00 87.50 133 THR A C 1
ATOM 1098 O O . THR A 1 133 ? 11.782 14.248 -4.222 1.00 87.50 133 THR A O 1
ATOM 1101 N N . THR A 1 134 ? 11.807 13.469 -2.121 1.00 82.69 134 THR A N 1
ATOM 1102 C CA . THR A 1 134 ? 10.802 12.407 -2.330 1.00 82.69 134 THR A CA 1
ATOM 1103 C C . THR A 1 134 ? 9.528 12.940 -3.003 1.00 82.69 134 THR A C 1
ATOM 1105 O O . THR A 1 134 ? 8.977 12.300 -3.896 1.00 82.69 134 THR A O 1
ATOM 1108 N N . GLU A 1 135 ? 9.080 14.137 -2.620 1.00 82.94 135 GLU A N 1
ATOM 1109 C CA . GLU A 1 135 ? 7.861 14.751 -3.153 1.00 82.94 135 GLU A CA 1
ATOM 1110 C C . GLU A 1 135 ? 7.957 15.061 -4.648 1.00 82.94 135 GLU A C 1
ATOM 1112 O O . GLU A 1 135 ? 7.045 14.728 -5.405 1.00 82.94 135 GLU A O 1
ATOM 1117 N N . MET A 1 136 ? 9.066 15.658 -5.091 1.00 85.56 136 MET A N 1
ATOM 1118 C CA . MET A 1 136 ? 9.257 15.998 -6.501 1.00 85.56 136 MET A CA 1
ATOM 1119 C C . MET A 1 136 ? 9.450 14.741 -7.347 1.00 85.56 136 MET A C 1
AT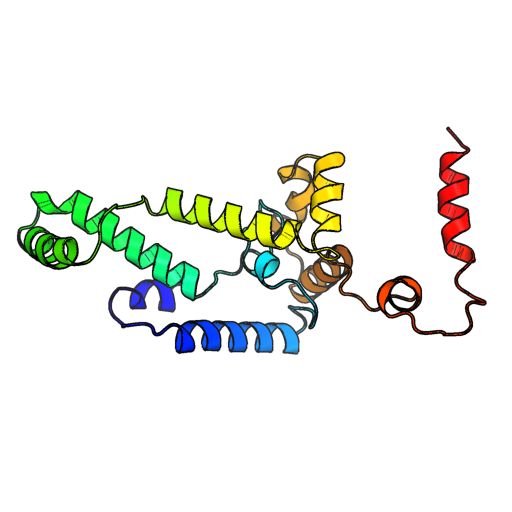OM 1121 O O . MET A 1 136 ? 8.837 14.616 -8.408 1.00 85.56 136 MET A O 1
ATOM 1125 N N . ALA A 1 137 ? 10.224 13.775 -6.846 1.00 88.44 137 ALA A N 1
ATOM 1126 C CA . ALA A 1 137 ? 10.496 12.529 -7.554 1.00 88.44 137 ALA A CA 1
ATOM 1127 C C . ALA A 1 137 ? 9.231 11.693 -7.814 1.00 88.44 137 ALA A C 1
ATOM 1129 O O . ALA A 1 137 ? 9.104 11.062 -8.864 1.00 88.44 137 ALA A O 1
ATOM 1130 N N . TYR A 1 138 ? 8.276 11.704 -6.880 1.00 90.88 138 TYR A N 1
ATOM 1131 C CA . TYR A 1 138 ? 7.061 10.885 -6.949 1.00 90.88 138 TYR A CA 1
ATOM 1132 C C . TYR A 1 138 ? 5.795 11.663 -7.312 1.00 90.88 138 TYR A C 1
ATOM 1134 O O . TYR A 1 138 ? 4.714 11.077 -7.391 1.00 90.88 138 TYR A O 1
ATOM 1142 N N . LYS A 1 139 ? 5.906 12.961 -7.620 1.00 90.88 139 LYS A N 1
ATOM 1143 C CA . LYS A 1 139 ? 4.771 13.805 -8.029 1.00 90.88 139 LYS A CA 1
ATOM 1144 C C . LYS A 1 139 ? 3.995 13.216 -9.208 1.00 90.88 139 LYS A C 1
ATOM 1146 O O . LYS A 1 139 ? 2.765 13.284 -9.248 1.00 90.88 139 LYS A O 1
ATOM 1151 N N . TRP A 1 140 ? 4.698 12.569 -10.139 1.00 91.19 140 TRP A N 1
ATOM 1152 C CA . TRP A 1 140 ? 4.080 11.955 -11.311 1.00 91.19 140 TRP A CA 1
ATOM 1153 C C . TRP A 1 140 ? 3.070 10.853 -10.950 1.00 91.19 140 TRP A C 1
ATOM 1155 O O . TRP A 1 140 ? 2.056 10.732 -11.633 1.00 91.19 140 TRP A O 1
ATOM 1165 N N . LEU A 1 141 ? 3.264 10.125 -9.843 1.00 91.19 141 LEU A N 1
ATOM 1166 C CA . LEU A 1 141 ? 2.322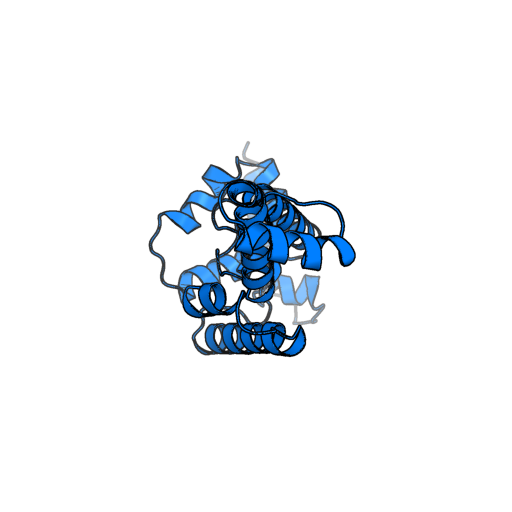 9.100 -9.372 1.00 91.19 141 LEU A CA 1
ATOM 1167 C C . LEU A 1 141 ? 0.981 9.696 -8.926 1.00 91.19 141 LEU A C 1
ATOM 1169 O O . LEU A 1 141 ? -0.025 8.992 -8.909 1.00 91.19 141 LEU A O 1
ATOM 1173 N N . SER A 1 142 ? 0.941 10.978 -8.558 1.00 85.12 142 SER A N 1
ATOM 1174 C CA . SER A 1 142 ? -0.277 11.632 -8.058 1.00 85.12 142 SER A CA 1
ATOM 1175 C C . SER A 1 142 ? -0.966 12.516 -9.103 1.00 85.12 142 SER A C 1
ATOM 1177 O O . SER A 1 142 ? -2.169 12.730 -9.000 1.00 85.12 142 SER A O 1
ATOM 1179 N N . CYS A 1 143 ? -0.238 13.017 -10.109 1.00 80.88 143 CYS A N 1
ATOM 1180 C CA . CYS A 1 143 ? -0.731 14.095 -10.980 1.00 80.88 143 CYS A CA 1
ATOM 1181 C C . CYS A 1 143 ? -0.986 13.709 -12.446 1.00 80.88 143 CYS A C 1
ATOM 1183 O O . CYS A 1 143 ? -1.610 14.482 -13.162 1.00 80.88 143 CYS A O 1
ATOM 1185 N N . THR A 1 144 ? -0.484 12.571 -12.929 1.00 74.12 144 THR A N 1
ATOM 1186 C CA . THR A 1 144 ? -0.378 12.337 -14.386 1.00 74.12 144 THR A CA 1
ATOM 1187 C C . THR A 1 144 ? -1.559 11.609 -15.023 1.00 74.12 144 THR A C 1
ATOM 1189 O O . THR A 1 144 ? -1.636 11.566 -16.247 1.00 74.12 144 THR A O 1
ATOM 1192 N N . GLY A 1 145 ? -2.474 11.031 -14.234 1.00 84.69 145 GLY A N 1
ATOM 1193 C CA . GLY A 1 145 ? -3.640 10.310 -14.769 1.00 84.69 145 GLY A CA 1
ATOM 1194 C C . GLY A 1 145 ? -3.282 9.138 -15.696 1.00 84.69 145 GLY A C 1
ATOM 1195 O O . GLY A 1 145 ? -4.068 8.791 -16.575 1.00 84.69 145 GLY A O 1
ATOM 1196 N N . LEU A 1 146 ? -2.087 8.557 -15.540 1.00 90.62 146 LEU A N 1
ATOM 1197 C CA . LEU A 1 146 ? -1.611 7.460 -16.379 1.00 90.62 146 LEU A CA 1
ATOM 1198 C C . LEU A 1 146 ? -2.530 6.239 -16.283 1.00 90.62 146 LEU A C 1
ATOM 1200 O O . LEU A 1 146 ? -3.061 5.912 -15.220 1.00 90.62 146 LEU A O 1
ATOM 1204 N N . LYS A 1 147 ? -2.659 5.525 -17.406 1.00 92.75 147 LYS A N 1
ATOM 1205 C CA . LYS A 1 147 ? -3.295 4.208 -17.423 1.00 92.75 147 LYS A CA 1
ATOM 1206 C C . LYS A 1 147 ? -2.527 3.240 -16.520 1.00 92.75 147 LYS A C 1
ATOM 1208 O O . LYS A 1 147 ? -1.304 3.341 -16.382 1.00 92.75 147 LYS A O 1
ATOM 1213 N N . ILE A 1 148 ? -3.247 2.293 -15.920 1.00 92.12 148 ILE A N 1
ATOM 1214 C CA . ILE A 1 148 ? -2.692 1.385 -14.911 1.00 92.12 148 ILE A CA 1
ATOM 1215 C C . ILE A 1 148 ? -1.552 0.526 -15.470 1.00 92.12 148 ILE A C 1
ATOM 1217 O O . ILE A 1 148 ? -0.592 0.254 -14.750 1.00 92.12 148 ILE A O 1
ATOM 1221 N N . GLU A 1 149 ? -1.632 0.152 -16.746 1.00 94.56 149 GLU A N 1
ATOM 1222 C CA . GLU A 1 149 ? -0.637 -0.640 -17.465 1.00 94.56 149 GLU A CA 1
ATOM 1223 C C . GLU A 1 149 ? 0.638 0.171 -17.711 1.00 94.56 149 GLU A C 1
ATOM 1225 O O . GLU A 1 149 ? 1.747 -0.319 -17.500 1.00 94.56 149 GLU A O 1
ATOM 1230 N N . THR A 1 150 ? 0.493 1.445 -18.087 1.00 94.50 150 THR A N 1
ATOM 1231 C CA . THR A 1 150 ? 1.627 2.354 -18.290 1.00 94.50 150 THR A CA 1
ATOM 1232 C C . THR A 1 150 ? 2.344 2.632 -16.972 1.00 94.50 150 THR A C 1
ATOM 1234 O O . THR A 1 150 ? 3.570 2.548 -16.903 1.00 94.50 150 THR A O 1
ATOM 1237 N N . GLU A 1 151 ? 1.589 2.906 -15.902 1.00 93.88 151 GLU A N 1
ATOM 1238 C CA . GLU A 1 151 ? 2.146 3.078 -14.556 1.00 93.88 151 GLU A CA 1
ATOM 1239 C C . GLU A 1 151 ? 2.868 1.799 -14.101 1.00 93.88 151 GLU A C 1
ATOM 1241 O O . GLU A 1 151 ? 3.975 1.868 -13.563 1.00 93.88 151 GLU A O 1
ATOM 1246 N N . ALA A 1 152 ? 2.288 0.622 -14.365 1.00 94.00 152 ALA A N 1
ATOM 1247 C CA . ALA A 1 152 ? 2.898 -0.664 -14.041 1.00 94.00 152 ALA A CA 1
ATOM 1248 C C . ALA A 1 152 ? 4.208 -0.905 -14.796 1.00 94.00 152 ALA A C 1
ATOM 1250 O O . ALA A 1 152 ? 5.171 -1.372 -14.188 1.00 94.00 152 ALA A O 1
ATOM 1251 N N . LEU A 1 153 ? 4.266 -0.557 -16.084 1.00 94.56 153 LEU A N 1
ATOM 1252 C CA . LEU A 1 153 ? 5.468 -0.688 -16.904 1.00 94.56 153 LEU A CA 1
ATOM 1253 C C . LEU A 1 153 ? 6.598 0.218 -16.401 1.00 94.56 153 LEU A C 1
ATOM 1255 O O . LEU A 1 153 ? 7.717 -0.257 -16.205 1.00 94.56 153 LEU A O 1
ATOM 1259 N N . ILE A 1 154 ? 6.304 1.496 -16.135 1.00 94.38 154 ILE A N 1
ATOM 1260 C CA . ILE A 1 154 ? 7.286 2.450 -15.591 1.00 94.38 154 ILE A CA 1
ATOM 1261 C C . ILE A 1 154 ? 7.788 1.973 -14.224 1.00 94.38 154 ILE A C 1
ATOM 1263 O O . ILE A 1 154 ? 8.993 1.937 -13.975 1.00 94.38 154 ILE A O 1
ATOM 1267 N N . THR A 1 155 ? 6.870 1.554 -13.350 1.00 93.94 155 THR A N 1
ATOM 1268 C CA . THR A 1 155 ? 7.205 1.033 -12.017 1.00 93.94 155 THR A CA 1
ATOM 1269 C C . THR A 1 155 ? 8.103 -0.201 -12.124 1.00 93.94 155 THR A C 1
ATOM 1271 O O . THR A 1 155 ? 9.112 -0.279 -11.433 1.00 93.94 155 THR A O 1
ATOM 1274 N N . ALA A 1 156 ? 7.789 -1.138 -13.025 1.00 94.06 156 ALA A N 1
ATOM 1275 C CA . ALA A 1 156 ? 8.591 -2.338 -13.251 1.00 94.06 156 ALA A CA 1
ATOM 1276 C C . ALA A 1 156 ? 9.994 -2.026 -13.791 1.00 94.06 156 ALA A C 1
ATOM 1278 O O . ALA A 1 156 ? 10.946 -2.722 -13.440 1.00 94.06 156 ALA A O 1
ATOM 1279 N N . ALA A 1 157 ? 10.137 -0.985 -14.618 1.00 92.94 157 ALA A N 1
ATOM 1280 C CA . ALA A 1 157 ? 11.439 -0.514 -15.080 1.00 92.94 157 ALA A CA 1
ATOM 1281 C C . ALA A 1 157 ? 12.276 0.048 -13.920 1.00 92.94 157 ALA A C 1
ATOM 1283 O O . ALA A 1 157 ? 13.429 -0.343 -13.754 1.00 92.94 157 ALA A O 1
ATOM 1284 N N . GLN A 1 158 ? 11.678 0.906 -13.086 1.00 92.31 158 GLN A N 1
ATOM 1285 C CA . GLN A 1 158 ? 12.322 1.475 -11.893 1.00 92.31 158 GLN A CA 1
ATOM 1286 C C . GLN A 1 158 ? 12.742 0.390 -10.894 1.00 92.31 158 GLN A C 1
ATOM 1288 O O . GLN A 1 158 ? 13.830 0.439 -10.333 1.00 92.31 158 GLN A O 1
ATOM 1293 N N . ASP A 1 159 ? 11.901 -0.626 -10.726 1.00 91.44 159 ASP A N 1
ATOM 1294 C CA . ASP A 1 159 ? 12.141 -1.781 -9.859 1.00 91.44 159 ASP A CA 1
ATOM 1295 C C . ASP A 1 159 ? 13.153 -2.792 -10.434 1.00 91.44 159 ASP A C 1
ATOM 1297 O O . ASP A 1 159 ? 13.404 -3.824 -9.812 1.00 91.44 159 ASP A O 1
ATOM 1301 N N . GLN A 1 160 ? 13.705 -2.542 -11.628 1.00 90.12 160 GLN A N 1
ATOM 1302 C CA . GLN A 1 160 ? 14.577 -3.470 -12.363 1.00 90.12 160 GLN A CA 1
ATOM 1303 C C . GLN A 1 160 ? 13.949 -4.856 -12.583 1.00 90.12 160 GLN A C 1
ATOM 1305 O O . GLN A 1 160 ? 14.638 -5.866 -12.705 1.00 90.12 160 GLN A O 1
ATOM 1310 N N . ALA A 1 161 ? 12.618 -4.913 -12.656 1.00 90.19 161 ALA A N 1
ATOM 1311 C CA . ALA A 1 161 ? 11.870 -6.154 -12.815 1.00 90.19 161 ALA A CA 1
ATOM 1312 C C . ALA A 1 161 ? 11.770 -6.605 -14.283 1.00 90.19 161 ALA A C 1
ATOM 1314 O O . ALA A 1 161 ? 11.399 -7.752 -14.544 1.00 90.19 161 ALA A O 1
ATOM 1315 N N . LEU A 1 162 ? 12.073 -5.713 -15.233 1.00 90.88 162 LEU A N 1
ATOM 1316 C CA . LEU A 1 162 ? 12.037 -5.994 -16.667 1.00 90.88 162 LEU A CA 1
ATOM 1317 C C . LEU A 1 162 ? 13.225 -6.853 -17.106 1.00 90.88 162 LEU A C 1
ATOM 1319 O O . LEU A 1 162 ? 14.372 -6.622 -16.724 1.00 90.88 162 LEU A O 1
ATOM 1323 N N . ASN A 1 163 ? 12.953 -7.805 -17.996 1.00 86.62 163 ASN A N 1
ATOM 1324 C CA . ASN A 1 163 ? 13.969 -8.681 -18.565 1.00 86.62 163 ASN A CA 1
ATOM 1325 C C . ASN A 1 163 ? 14.778 -7.968 -19.667 1.00 86.62 163 ASN A C 1
ATOM 1327 O O . ASN A 1 163 ? 14.544 -8.170 -20.857 1.00 86.62 163 ASN A O 1
ATOM 1331 N N . THR A 1 164 ? 15.712 -7.104 -19.275 1.00 85.06 164 THR A N 1
ATOM 1332 C CA . THR A 1 164 ? 16.632 -6.425 -20.203 1.00 85.06 164 THR A CA 1
ATOM 1333 C C . THR A 1 164 ? 17.859 -7.290 -20.513 1.00 85.06 164 THR A C 1
ATOM 1335 O O . THR A 1 164 ? 18.208 -8.175 -19.736 1.00 85.06 164 THR A O 1
ATOM 1338 N N . LYS A 1 165 ? 18.579 -7.015 -21.613 1.00 83.19 165 LYS A N 1
ATOM 1339 C CA . LYS A 1 165 ? 19.850 -7.709 -21.923 1.00 83.19 165 LYS A CA 1
ATOM 1340 C C . LYS A 1 165 ? 20.895 -7.541 -20.813 1.00 83.19 165 LYS A C 1
ATOM 1342 O O . LYS A 1 165 ? 21.589 -8.489 -20.470 1.00 83.19 165 LYS A O 1
ATOM 1347 N N . SER A 1 166 ? 20.960 -6.353 -20.206 1.00 78.06 166 SER A N 1
ATOM 1348 C CA . SER A 1 166 ? 21.813 -6.106 -19.036 1.00 78.06 166 SER A CA 1
ATOM 1349 C C . SER A 1 166 ? 21.384 -6.960 -17.839 1.00 78.06 166 SER A C 1
ATOM 1351 O O . SER A 1 166 ? 22.223 -7.584 -17.201 1.00 78.06 166 SER A O 1
ATOM 1353 N N . HIS A 1 167 ? 20.078 -7.074 -17.573 1.00 81.31 167 HIS A N 1
ATOM 1354 C CA . HIS A 1 167 ? 19.558 -7.958 -16.527 1.00 81.31 167 HIS A CA 1
ATOM 1355 C C . HIS A 1 167 ? 19.870 -9.439 -16.826 1.00 81.31 167 HIS A C 1
ATOM 1357 O O . HIS A 1 167 ? 20.250 -10.185 -15.927 1.00 81.31 167 HIS A O 1
ATOM 1363 N N . GLN A 1 168 ? 19.780 -9.875 -18.085 1.00 82.00 168 GLN A N 1
ATOM 1364 C CA . GLN A 1 168 ? 20.171 -11.229 -18.504 1.00 82.00 168 GLN A CA 1
ATOM 1365 C C . GLN A 1 168 ? 21.651 -11.512 -18.240 1.00 82.00 168 GLN A C 1
ATOM 1367 O O . GLN A 1 168 ? 21.967 -12.521 -17.612 1.00 82.00 168 GLN A O 1
ATOM 1372 N N . ALA A 1 169 ? 22.535 -10.610 -18.668 1.00 78.56 169 ALA A N 1
ATOM 1373 C CA . ALA A 1 169 ? 23.979 -10.774 -18.542 1.00 78.56 169 ALA A CA 1
ATOM 1374 C C . ALA A 1 169 ? 24.463 -10.638 -17.088 1.00 78.56 169 ALA A C 1
ATOM 1376 O O . ALA A 1 169 ? 25.175 -11.503 -16.585 1.00 78.56 169 ALA A O 1
ATOM 1377 N N . ASN A 1 170 ? 24.044 -9.580 -16.390 1.00 76.19 170 ASN A N 1
ATOM 1378 C CA . ASN A 1 170 ? 24.599 -9.216 -15.085 1.00 76.19 170 ASN A CA 1
ATOM 1379 C C . ASN A 1 170 ? 23.874 -9.883 -13.910 1.00 76.19 170 ASN A C 1
ATOM 1381 O O . ASN A 1 170 ? 24.505 -10.184 -12.899 1.00 76.19 170 ASN A O 1
ATOM 1385 N N . ILE A 1 171 ? 22.560 -10.116 -14.024 1.00 80.88 171 ILE A N 1
ATOM 1386 C CA . ILE A 1 171 ? 21.745 -10.665 -12.927 1.00 80.88 171 ILE A CA 1
ATOM 1387 C C . ILE A 1 171 ? 21.459 -12.151 -13.142 1.00 80.88 171 ILE A C 1
ATOM 1389 O O . ILE A 1 171 ? 21.736 -12.959 -12.260 1.00 80.88 171 ILE A O 1
ATOM 1393 N N . MET A 1 172 ? 20.933 -12.533 -14.311 1.00 79.88 172 MET A N 1
ATOM 1394 C CA . MET A 1 172 ? 20.601 -13.938 -14.601 1.00 79.88 172 MET A CA 1
ATOM 1395 C C . MET A 1 172 ? 21.809 -14.764 -15.059 1.00 79.88 172 MET A C 1
ATOM 1397 O O . MET A 1 172 ? 21.694 -15.984 -15.141 1.00 79.88 172 MET A O 1
ATOM 1401 N N . LYS A 1 173 ? 22.949 -14.113 -15.338 1.00 81.19 173 LYS A N 1
ATOM 1402 C CA . LYS A 1 173 ? 24.195 -14.729 -15.824 1.00 81.19 173 LYS A CA 1
ATOM 1403 C C . LYS A 1 173 ? 23.978 -15.645 -17.034 1.00 81.19 173 LYS A C 1
ATOM 1405 O O . LYS A 1 173 ? 24.642 -16.667 -17.177 1.00 81.19 173 LYS A O 1
ATOM 1410 N N . VAL A 1 174 ? 23.028 -15.286 -17.899 1.00 77.06 174 VAL A N 1
ATOM 1411 C CA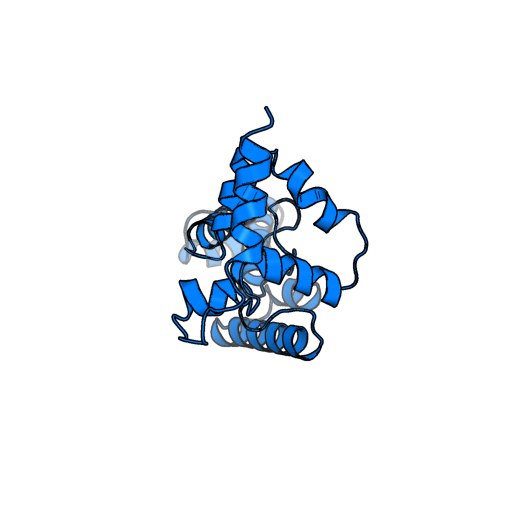 . VAL A 1 174 ? 22.761 -16.024 -19.135 1.00 77.06 174 VAL A CA 1
ATOM 1412 C C . VAL A 1 174 ? 23.837 -15.641 -20.148 1.00 77.06 174 VAL A C 1
ATOM 1414 O O . VAL A 1 174 ? 23.929 -14.484 -20.557 1.00 77.06 174 VAL A O 1
ATOM 1417 N N . THR A 1 175 ? 24.652 -16.608 -20.560 1.00 59.81 175 THR A N 1
ATOM 1418 C CA . THR A 1 175 ? 25.630 -16.475 -21.645 1.00 59.81 175 THR A CA 1
ATOM 1419 C C . THR A 1 175 ? 24.918 -16.492 -22.996 1.00 59.81 175 THR A C 1
ATOM 1421 O O . THR A 1 175 ? 24.847 -17.510 -23.672 1.00 59.81 175 THR A O 1
ATOM 1424 N N . THR A 1 176 ? 24.349 -15.361 -23.394 1.00 58.12 176 THR A N 1
ATOM 1425 C CA . THR A 1 176 ? 24.073 -15.083 -24.812 1.00 58.12 176 THR A CA 1
ATOM 1426 C C . THR A 1 176 ? 25.285 -14.383 -25.404 1.00 58.12 176 THR A C 1
ATOM 1428 O O . THR A 1 176 ? 25.747 -13.419 -24.793 1.00 58.12 176 THR A O 1
ATOM 1431 N N . ASP A 1 177 ? 25.775 -14.841 -26.561 1.00 54.19 177 ASP A N 1
ATOM 1432 C CA . ASP A 1 177 ? 26.921 -14.263 -27.275 1.00 54.19 177 ASP A CA 1
ATOM 1433 C C . ASP A 1 177 ? 26.889 -12.726 -27.232 1.00 54.19 177 ASP A C 1
ATOM 1435 O O . ASP A 1 177 ? 26.007 -12.062 -27.782 1.00 54.19 177 ASP A O 1
ATOM 1439 N N . LEU A 1 178 ? 27.842 -12.160 -26.487 1.00 51.31 178 LEU A N 1
ATOM 1440 C CA . LEU A 1 178 ? 27.856 -10.774 -26.005 1.00 51.31 178 LEU A CA 1
ATOM 1441 C C . LEU A 1 178 ? 28.245 -9.749 -27.091 1.00 51.31 178 LEU A C 1
ATOM 1443 O O . LEU A 1 178 ? 28.623 -8.620 -26.771 1.00 51.31 178 LEU A O 1
ATOM 1447 N N . SER A 1 179 ? 28.144 -10.098 -28.376 1.00 53.00 179 SER A N 1
ATOM 1448 C CA . SER A 1 179 ? 28.628 -9.269 -29.492 1.00 53.00 179 SER A CA 1
ATOM 1449 C C . SER A 1 179 ? 27.884 -7.936 -29.658 1.00 53.00 179 SER A C 1
ATOM 1451 O O . SER A 1 179 ? 28.393 -7.036 -30.314 1.00 53.00 179 SER A O 1
ATOM 1453 N N . ASN A 1 180 ? 26.724 -7.758 -29.013 1.00 51.72 180 ASN A N 1
ATOM 1454 C CA . ASN A 1 180 ? 25.868 -6.575 -29.170 1.00 51.72 180 ASN A CA 1
ATOM 1455 C C . ASN A 1 180 ? 25.679 -5.722 -27.894 1.00 51.72 180 ASN A C 1
ATOM 1457 O O . ASN A 1 180 ? 24.797 -4.865 -27.873 1.00 51.72 180 ASN A O 1
ATOM 1461 N N . ILE A 1 181 ? 26.438 -5.952 -26.812 1.00 54.75 181 ILE A N 1
ATOM 1462 C CA . ILE A 1 181 ? 26.252 -5.231 -25.525 1.00 54.75 181 ILE A CA 1
ATOM 1463 C C . ILE A 1 181 ? 27.223 -4.046 -25.343 1.00 54.75 181 ILE A C 1
ATOM 1465 O O . ILE A 1 181 ? 26.940 -3.144 -24.555 1.00 54.75 181 ILE A O 1
ATOM 1469 N N . HIS A 1 182 ? 28.309 -3.972 -26.121 1.00 51.72 182 HIS A N 1
ATOM 1470 C CA . HIS A 1 182 ? 29.313 -2.903 -25.995 1.00 51.72 182 HIS A CA 1
ATOM 1471 C C . HIS A 1 182 ? 28.805 -1.496 -26.376 1.00 51.72 182 HIS A C 1
ATOM 1473 O O . HIS A 1 182 ? 29.299 -0.512 -25.840 1.00 51.72 182 HIS A O 1
ATOM 1479 N N . GLY A 1 183 ? 27.762 -1.365 -27.204 1.00 43.56 183 GLY A N 1
ATOM 1480 C CA . GLY A 1 183 ? 27.344 -0.058 -27.740 1.00 43.56 183 GLY A CA 1
ATOM 1481 C C . GLY A 1 183 ? 26.739 0.947 -26.742 1.00 43.56 183 GLY A C 1
ATOM 1482 O O . GLY A 1 183 ? 26.674 2.132 -27.055 1.00 43.56 183 GLY A O 1
ATOM 1483 N N . CYS A 1 184 ? 26.290 0.523 -25.552 1.00 45.78 184 CYS A N 1
ATOM 1484 C CA . CYS A 1 184 ? 25.636 1.430 -24.588 1.00 45.78 184 CYS A CA 1
ATOM 1485 C C . CYS A 1 184 ? 26.526 1.892 -23.424 1.00 45.78 184 CYS A C 1
ATOM 1487 O O . CYS A 1 184 ? 26.177 2.866 -22.759 1.00 45.78 184 CYS A O 1
ATOM 1489 N N . ILE A 1 185 ? 27.643 1.216 -23.144 1.00 47.19 185 ILE A N 1
ATOM 1490 C CA . ILE A 1 185 ? 28.543 1.615 -22.046 1.00 47.19 185 ILE A CA 1
ATOM 1491 C C . ILE A 1 185 ? 29.378 2.833 -22.467 1.00 47.19 185 ILE A C 1
ATOM 1493 O O . ILE A 1 185 ? 29.538 3.766 -21.675 1.00 47.19 185 ILE A O 1
ATOM 1497 N N . ASP A 1 186 ? 29.791 2.883 -23.734 1.00 38.44 186 ASP A N 1
ATOM 1498 C CA . ASP A 1 186 ? 30.652 3.943 -24.273 1.00 38.44 186 ASP A CA 1
ATOM 1499 C C . ASP A 1 186 ? 29.988 5.331 -24.251 1.00 38.44 186 ASP A C 1
ATOM 1501 O O . ASP A 1 186 ? 30.637 6.326 -23.932 1.00 38.44 186 ASP A O 1
ATOM 1505 N N . GLN A 1 187 ? 28.666 5.418 -24.448 1.00 44.62 187 GLN A N 1
ATOM 1506 C CA . GLN A 1 187 ? 27.943 6.702 -24.416 1.00 44.62 187 GLN A CA 1
ATOM 1507 C C . GLN A 1 187 ? 27.861 7.333 -23.015 1.00 44.62 187 GLN A C 1
ATOM 1509 O O . GLN A 1 187 ? 27.663 8.540 -22.870 1.00 44.62 187 GLN A O 1
ATOM 1514 N N . ARG A 1 188 ? 28.008 6.527 -21.954 1.00 40.12 188 ARG A N 1
ATOM 1515 C CA . ARG A 1 188 ? 27.962 7.008 -20.564 1.00 40.12 188 ARG A CA 1
ATOM 1516 C C . ARG A 1 188 ? 29.323 7.502 -20.076 1.00 40.12 188 ARG A C 1
ATOM 1518 O O . ARG A 1 188 ? 29.370 8.292 -19.137 1.00 40.12 188 ARG A O 1
ATOM 1525 N N . GLN A 1 189 ? 30.409 7.037 -20.697 1.00 43.38 189 GLN A N 1
ATOM 1526 C CA . GLN A 1 189 ? 31.762 7.538 -20.454 1.00 43.38 189 GLN A CA 1
ATOM 1527 C C . GLN A 1 189 ? 32.056 8.788 -21.292 1.00 43.38 189 GLN A C 1
ATOM 1529 O O . GLN A 1 189 ? 32.656 9.720 -20.765 1.00 43.38 189 GLN A O 1
ATOM 1534 N N . SER A 1 190 ? 31.545 8.875 -22.527 1.00 38.6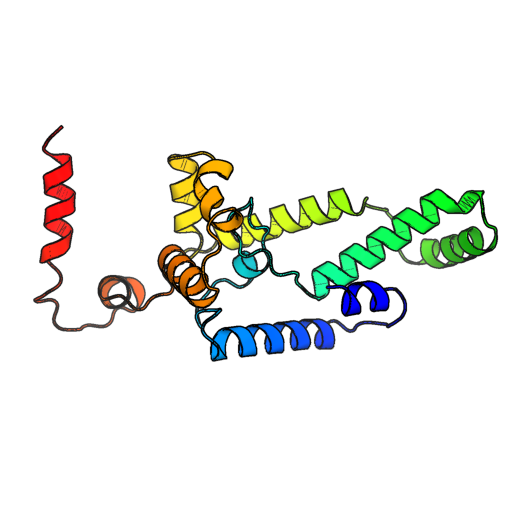6 190 SER A N 1
ATOM 1535 C CA . SER A 1 190 ? 31.721 10.061 -23.378 1.00 38.66 190 SER A CA 1
ATOM 1536 C C . SER A 1 190 ? 31.042 11.320 -22.822 1.00 38.66 190 SER A C 1
ATOM 1538 O O . SER A 1 190 ? 31.585 12.405 -22.968 1.00 38.66 190 SER A O 1
ATOM 1540 N N . MET A 1 191 ? 29.901 11.195 -22.129 1.00 45.06 191 MET A N 1
ATOM 1541 C CA . MET A 1 191 ? 29.243 12.340 -21.470 1.00 45.06 191 MET A CA 1
ATOM 1542 C C . MET A 1 191 ? 29.962 12.834 -20.205 1.00 45.06 191 MET A C 1
ATOM 1544 O O . MET A 1 191 ? 29.762 13.975 -19.811 1.00 45.06 191 MET A O 1
ATOM 1548 N N . LYS A 1 192 ? 30.793 12.003 -19.563 1.00 49.97 192 LYS A N 1
ATOM 1549 C CA . LYS A 1 192 ? 31.558 12.388 -18.361 1.00 49.97 192 LYS A CA 1
ATOM 1550 C C . LYS A 1 192 ? 32.904 13.050 -18.677 1.00 49.97 192 LYS A C 1
ATOM 1552 O O . LYS A 1 192 ? 33.593 13.457 -17.753 1.00 49.97 192 LYS A O 1
ATOM 1557 N N . GLN A 1 193 ? 33.297 13.107 -19.951 1.00 44.62 193 GLN A N 1
ATOM 1558 C CA . GLN A 1 193 ? 34.555 13.715 -20.406 1.00 44.62 193 GLN A CA 1
ATOM 1559 C C . GLN A 1 193 ? 34.355 15.088 -21.071 1.00 44.62 193 GLN A C 1
ATOM 1561 O O . GLN A 1 193 ? 35.320 15.676 -21.548 1.00 44.62 193 GLN A O 1
ATOM 1566 N N . THR A 1 194 ? 33.120 15.595 -21.116 1.00 44.06 194 THR A N 1
ATOM 1567 C CA . THR A 1 194 ? 32.760 16.896 -21.712 1.00 44.06 194 THR A CA 1
ATOM 1568 C C . THR A 1 194 ? 32.327 17.953 -20.688 1.00 44.06 194 THR A C 1
ATOM 1570 O O . THR A 1 194 ? 31.681 18.926 -21.069 1.00 44.06 194 THR A O 1
ATOM 1573 N N . GLU A 1 195 ? 32.699 17.789 -19.418 1.00 39.06 195 GLU A N 1
ATOM 1574 C CA . GLU A 1 195 ? 32.660 18.850 -18.394 1.00 39.06 195 GLU A CA 1
ATOM 1575 C C . GLU A 1 195 ? 34.077 19.225 -17.954 1.00 39.06 195 GLU A C 1
ATOM 1577 O O . GLU A 1 195 ? 34.905 18.297 -17.794 1.00 39.06 195 GLU A O 1
#

Organism: Holothuria leucospilota (NCBI:txid206669)

pLDDT: mean 84.54, std 14.92, range [38.44, 96.88]